Protein AF-R7UX17-F1 (afdb_monomer)

Organism: Capitella teleta (NCBI:txid283909)

Radius of gyration: 25.81 Å; Cα contacts (8 Å, |Δi|>4): 183; chains: 1; bounding box: 46×47×78 Å

Sequence (203 aa):
MIINESKTQFMVINGEEDDRNPIIHDDLNITNCDMYTYLGARFTQDGRLTSSVKAQVAAKMCHVVKFEAYDAGTPAFKYAKALLDNTDAESIDATRERVLSSERSKFVTYRTMMNPALTTHPMYTDPTVCEYKRRALTKFRLSSHNLAIERGRWSRTPRHERLCTDCDLNAIQDEEHVLSVCPRFQIIRTNHPSVNFHLPDFL

Structure (mmCIF, N/CA/C/O backbone):
data_AF-R7UX17-F1
#
_entry.id   AF-R7UX17-F1
#
loop_
_atom_site.group_PDB
_atom_site.id
_atom_site.type_symbol
_atom_site.label_atom_id
_atom_site.label_alt_id
_atom_site.label_comp_id
_atom_site.label_asym_id
_atom_site.label_entity_id
_atom_site.label_seq_id
_atom_site.pdbx_PDB_ins_code
_atom_site.Cartn_x
_atom_site.Cartn_y
_atom_site.Cartn_z
_atom_site.occupancy
_atom_site.B_iso_or_equiv
_atom_site.auth_seq_id
_atom_site.auth_comp_id
_atom_site.auth_asym_id
_atom_site.auth_atom_id
_atom_site.pdbx_PDB_model_num
ATOM 1 N N . MET A 1 1 ? -4.188 -15.795 -37.946 1.00 62.31 1 MET A N 1
ATOM 2 C CA . MET A 1 1 ? -3.835 -14.894 -36.826 1.00 62.31 1 MET A CA 1
ATOM 3 C C . MET A 1 1 ? -3.955 -13.475 -37.352 1.00 62.31 1 MET A C 1
ATOM 5 O O . MET A 1 1 ? -3.392 -13.224 -38.404 1.00 62.31 1 MET A O 1
ATOM 9 N N . ILE A 1 2 ? -4.731 -12.594 -36.715 1.00 79.62 2 ILE A N 1
ATOM 10 C CA . ILE A 1 2 ? -4.891 -11.200 -37.170 1.00 79.62 2 ILE A CA 1
ATOM 11 C C . ILE A 1 2 ? -3.830 -10.362 -36.451 1.00 79.62 2 ILE A C 1
ATOM 13 O O . ILE A 1 2 ? -3.853 -10.282 -35.222 1.00 79.62 2 ILE A O 1
ATOM 17 N N . ILE A 1 3 ? -2.883 -9.794 -37.198 1.00 79.69 3 ILE A N 1
ATOM 18 C CA . ILE A 1 3 ? -1.813 -8.938 -36.668 1.00 79.69 3 ILE A CA 1
ATOM 19 C C . ILE A 1 3 ? -2.263 -7.480 -36.780 1.00 79.69 3 ILE A C 1
ATOM 21 O O . ILE A 1 3 ? -2.851 -7.080 -37.778 1.00 79.69 3 ILE A O 1
ATOM 25 N N . ASN A 1 4 ? -2.025 -6.687 -35.735 1.00 83.88 4 ASN A N 1
ATOM 26 C CA . ASN A 1 4 ? -2.319 -5.259 -35.757 1.00 83.88 4 ASN A CA 1
ATOM 27 C C . ASN A 1 4 ? -1.055 -4.495 -36.152 1.00 83.88 4 ASN A C 1
ATOM 29 O O . ASN A 1 4 ? -0.231 -4.197 -35.293 1.00 83.88 4 ASN A O 1
ATOM 33 N N . GLU A 1 5 ? -0.945 -4.143 -37.427 1.00 80.88 5 GLU A N 1
ATOM 34 C CA . GLU A 1 5 ? 0.215 -3.451 -38.005 1.00 80.88 5 GLU A CA 1
ATOM 35 C C . GLU A 1 5 ? 0.616 -2.192 -37.231 1.00 80.88 5 GLU A C 1
ATOM 37 O O . GLU A 1 5 ? 1.784 -1.999 -36.919 1.00 80.88 5 GLU A O 1
ATOM 42 N N . SER A 1 6 ? -0.353 -1.382 -36.791 1.00 79.00 6 SER A N 1
ATOM 43 C CA . SER A 1 6 ? -0.067 -0.160 -36.019 1.00 79.00 6 SER A CA 1
ATOM 44 C C . SER A 1 6 ? 0.517 -0.410 -34.622 1.00 79.00 6 SER A C 1
ATOM 46 O O . SER A 1 6 ? 1.051 0.508 -34.000 1.00 79.00 6 SER A O 1
ATOM 48 N N . LYS A 1 7 ? 0.384 -1.633 -34.096 1.00 82.12 7 LYS A N 1
ATOM 49 C CA . LYS A 1 7 ? 0.876 -2.038 -32.769 1.00 82.12 7 LYS A CA 1
ATOM 50 C C . LYS A 1 7 ? 2.018 -3.044 -32.842 1.00 82.12 7 LYS A C 1
ATOM 52 O O . LYS A 1 7 ? 2.589 -3.377 -31.806 1.00 82.12 7 LYS A O 1
ATOM 57 N N . THR A 1 8 ? 2.323 -3.549 -34.029 1.00 85.75 8 THR A N 1
ATOM 58 C CA . THR A 1 8 ? 3.372 -4.532 -34.252 1.00 85.75 8 THR A CA 1
ATOM 59 C C . THR A 1 8 ? 4.572 -3.807 -34.834 1.00 85.75 8 THR A C 1
ATOM 61 O O . THR A 1 8 ? 4.531 -3.296 -35.943 1.00 85.75 8 THR A O 1
ATOM 64 N N . GLN A 1 9 ? 5.636 -3.737 -34.043 1.00 85.00 9 GLN A N 1
ATOM 65 C CA . GLN A 1 9 ? 6.916 -3.144 -34.412 1.00 85.00 9 GLN A CA 1
ATOM 66 C C . GLN A 1 9 ? 8.016 -4.116 -34.000 1.00 85.00 9 GLN A C 1
ATOM 68 O O . GLN A 1 9 ? 7.847 -4.860 -33.028 1.00 85.00 9 GLN A O 1
ATOM 73 N N . PHE A 1 10 ? 9.139 -4.086 -34.706 1.00 91.50 10 PHE A N 1
ATOM 74 C CA . PHE A 1 10 ? 10.353 -4.777 -34.284 1.00 91.50 10 PHE A CA 1
ATOM 75 C C . PHE A 1 10 ? 11.492 -3.771 -34.130 1.00 91.50 10 PHE A C 1
ATOM 77 O O . PHE A 1 10 ? 11.426 -2.665 -34.653 1.00 91.50 10 PHE A O 1
ATOM 84 N N . MET A 1 11 ? 12.515 -4.141 -33.369 1.00 93.62 11 MET A N 1
ATOM 85 C CA . MET A 1 11 ? 13.706 -3.322 -33.169 1.00 93.62 11 MET A CA 1
ATOM 86 C C . MET A 1 11 ? 14.928 -4.222 -33.276 1.00 93.62 11 MET A C 1
ATOM 88 O O . MET A 1 11 ? 15.021 -5.217 -32.553 1.00 93.62 11 MET A O 1
ATOM 92 N N . VAL A 1 12 ? 15.876 -3.857 -34.135 1.00 93.81 12 VAL A N 1
ATOM 93 C CA . VAL A 1 12 ? 17.128 -4.607 -34.292 1.00 93.81 12 VAL A CA 1
ATOM 94 C C . VAL A 1 12 ? 18.237 -4.018 -33.439 1.00 93.81 12 VAL A C 1
ATOM 96 O O . VAL A 1 12 ? 18.784 -2.970 -33.757 1.00 93.81 12 VAL A O 1
ATOM 99 N N . ILE A 1 13 ? 18.631 -4.711 -32.377 1.00 93.06 13 ILE A N 1
ATOM 100 C CA . ILE A 1 13 ? 19.702 -4.234 -31.497 1.00 93.06 13 ILE A CA 1
ATOM 101 C C . ILE A 1 13 ? 21.067 -4.488 -32.141 1.00 93.06 13 ILE A C 1
ATOM 103 O O . ILE A 1 13 ? 21.401 -5.634 -32.425 1.00 93.06 13 ILE A O 1
ATOM 107 N N . ASN A 1 14 ? 21.876 -3.435 -32.293 1.00 90.44 14 ASN A N 1
ATOM 108 C CA . ASN A 1 14 ? 23.233 -3.497 -32.857 1.00 90.44 14 ASN A CA 1
ATOM 109 C C . ASN A 1 14 ? 23.319 -4.101 -34.274 1.00 90.44 14 ASN A C 1
ATOM 111 O O . ASN A 1 14 ? 24.364 -4.635 -34.637 1.00 90.44 14 ASN A O 1
ATOM 115 N N . GLY A 1 15 ? 22.243 -4.019 -35.061 1.00 88.25 15 GLY A N 1
ATOM 116 C CA . GLY A 1 15 ? 22.230 -4.494 -36.448 1.00 88.25 15 GLY A CA 1
ATOM 117 C C . GLY A 1 15 ? 22.824 -3.502 -37.444 1.00 88.25 15 GLY A C 1
ATOM 118 O O . GLY A 1 15 ? 22.892 -2.288 -37.183 1.00 88.25 15 GLY A O 1
ATOM 119 N N . GLU A 1 16 ? 23.203 -4.029 -38.602 1.00 90.94 16 GLU A N 1
ATOM 120 C CA . GLU A 1 16 ? 23.645 -3.264 -39.769 1.00 90.94 16 GLU A CA 1
ATOM 121 C C . GLU A 1 16 ? 22.461 -2.508 -40.399 1.00 90.94 16 GLU A C 1
ATOM 123 O O . GLU A 1 16 ? 21.333 -2.582 -39.907 1.00 90.94 16 GLU A O 1
ATOM 128 N N . GLU A 1 17 ? 22.695 -1.696 -41.433 1.00 88.12 17 GLU A N 1
ATOM 129 C CA . GLU A 1 17 ? 21.603 -0.952 -42.083 1.00 88.12 17 GLU A CA 1
ATOM 130 C C . GLU A 1 17 ? 20.583 -1.894 -42.733 1.00 88.1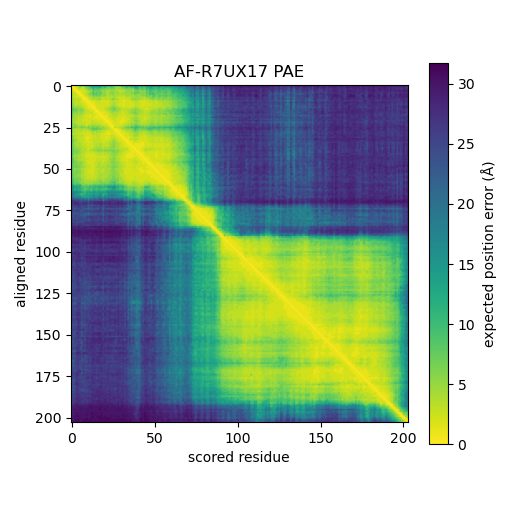2 17 GLU A C 1
ATOM 132 O O . GLU A 1 17 ? 19.379 -1.668 -42.601 1.00 88.12 17 GLU A O 1
ATOM 137 N N . ASP A 1 18 ? 21.053 -2.994 -43.325 1.00 91.31 18 ASP A N 1
ATOM 138 C CA . ASP A 1 18 ? 20.198 -3.965 -44.009 1.00 91.31 18 ASP A CA 1
ATOM 139 C C . ASP A 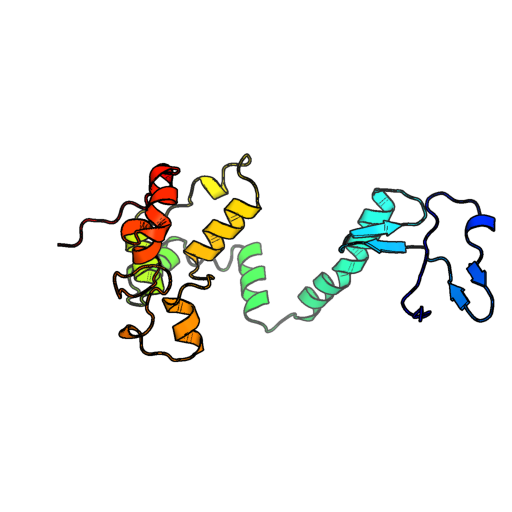1 18 ? 19.258 -4.719 -43.060 1.00 91.31 18 ASP A C 1
ATOM 141 O O . ASP A 1 18 ? 18.126 -5.036 -43.435 1.00 91.31 18 ASP A O 1
ATOM 145 N N . ASP A 1 19 ? 19.667 -4.942 -41.808 1.00 90.44 19 ASP A N 1
ATOM 146 C CA . ASP A 1 19 ? 18.826 -5.608 -40.808 1.00 90.44 19 ASP A CA 1
ATOM 147 C C . ASP A 1 19 ? 17.602 -4.759 -40.418 1.00 90.44 19 ASP A C 1
ATOM 149 O O . ASP A 1 19 ? 16.615 -5.263 -39.886 1.00 90.44 19 ASP A O 1
ATOM 153 N N . ARG A 1 20 ? 17.654 -3.445 -40.666 1.00 91.06 20 ARG A N 1
ATOM 154 C CA . ARG A 1 20 ? 16.620 -2.471 -40.271 1.00 91.06 20 ARG A CA 1
ATOM 155 C C . ARG A 1 20 ? 15.515 -2.344 -41.308 1.00 91.06 20 ARG A C 1
ATOM 157 O O . ARG A 1 20 ? 14.557 -1.599 -41.087 1.00 91.06 20 ARG A O 1
ATOM 164 N N . ASN A 1 21 ? 15.657 -3.037 -42.433 1.00 92.75 21 ASN A N 1
ATOM 165 C CA . ASN A 1 21 ? 14.664 -3.045 -43.489 1.00 92.75 21 ASN A CA 1
ATOM 166 C C . ASN A 1 21 ? 13.334 -3.614 -42.969 1.00 92.75 21 ASN A C 1
ATOM 168 O O . ASN A 1 21 ? 13.345 -4.594 -42.224 1.00 92.75 21 ASN A O 1
ATOM 172 N N . PRO A 1 22 ? 12.181 -3.027 -43.342 1.00 92.00 22 PRO A N 1
ATOM 173 C CA . PRO A 1 22 ? 10.878 -3.532 -42.923 1.00 92.00 22 PRO A CA 1
ATOM 174 C C . PRO A 1 22 ? 10.688 -5.016 -43.254 1.00 92.00 22 PRO A C 1
ATOM 176 O O . PRO A 1 22 ? 11.111 -5.492 -44.308 1.00 92.00 22 PRO A O 1
ATOM 179 N N . ILE A 1 23 ? 9.994 -5.738 -42.374 1.00 90.81 23 ILE A N 1
ATOM 180 C CA . ILE A 1 23 ? 9.598 -7.123 -42.628 1.00 90.81 23 ILE A CA 1
ATOM 181 C C . ILE A 1 23 ? 8.295 -7.080 -43.424 1.00 90.81 23 ILE A C 1
ATOM 183 O O . ILE A 1 23 ? 7.254 -6.684 -42.892 1.00 90.81 23 ILE A O 1
ATOM 187 N N . ILE A 1 24 ? 8.374 -7.482 -44.693 1.00 90.19 24 ILE A N 1
ATOM 188 C CA . ILE A 1 24 ? 7.249 -7.485 -45.634 1.00 90.19 24 ILE A CA 1
ATOM 189 C C . ILE A 1 24 ? 6.860 -8.932 -45.942 1.00 90.19 24 ILE A C 1
ATOM 191 O O . ILE A 1 24 ? 7.691 -9.715 -46.407 1.00 90.19 24 ILE A O 1
ATOM 195 N N . HIS A 1 25 ? 5.600 -9.287 -45.692 1.00 87.44 25 HIS A N 1
ATOM 196 C CA . HIS A 1 25 ? 5.049 -10.594 -46.051 1.00 87.44 25 HIS A CA 1
ATOM 197 C C . HIS A 1 25 ? 3.567 -10.474 -46.417 1.00 87.44 25 HIS A C 1
ATOM 199 O O . HIS A 1 25 ? 2.752 -10.121 -45.570 1.00 87.44 25 HIS A O 1
ATOM 205 N N . ASP A 1 26 ? 3.218 -10.779 -47.666 1.00 87.56 26 ASP A N 1
ATOM 206 C CA . ASP A 1 26 ? 1.886 -10.535 -48.232 1.00 87.56 26 ASP A CA 1
ATOM 207 C C . ASP A 1 26 ? 1.464 -9.060 -48.056 1.00 87.56 26 ASP A C 1
ATOM 209 O O . ASP A 1 26 ? 2.151 -8.167 -48.550 1.00 87.56 26 ASP A O 1
ATOM 213 N N . ASP A 1 27 ? 0.375 -8.799 -47.330 1.00 84.31 27 ASP A N 1
ATOM 214 C CA . ASP A 1 27 ? -0.104 -7.448 -47.012 1.00 84.31 27 ASP A CA 1
ATOM 215 C C . ASP A 1 27 ? 0.519 -6.875 -45.720 1.00 84.31 27 ASP A C 1
ATOM 217 O O . ASP A 1 27 ? 0.336 -5.701 -45.408 1.00 84.31 27 ASP A O 1
ATOM 221 N N . LEU A 1 28 ? 1.267 -7.685 -44.959 1.00 85.81 28 LEU A N 1
ATOM 222 C CA . LEU A 1 28 ? 1.842 -7.301 -43.672 1.00 85.81 28 LEU A CA 1
ATOM 223 C C . LEU A 1 28 ? 3.144 -6.518 -43.867 1.00 85.81 28 LEU A C 1
ATOM 225 O O . LEU A 1 28 ? 4.130 -7.050 -44.379 1.00 85.81 28 LEU A O 1
ATOM 229 N N . ASN A 1 29 ? 3.170 -5.282 -43.368 1.00 89.25 29 ASN A N 1
ATOM 230 C CA . ASN A 1 29 ? 4.358 -4.432 -43.342 1.00 89.25 29 ASN A CA 1
ATOM 231 C C . ASN A 1 29 ? 4.698 -4.024 -41.901 1.00 89.25 29 ASN A C 1
ATOM 233 O O . ASN A 1 29 ? 4.072 -3.131 -41.329 1.00 89.25 29 ASN A O 1
ATOM 237 N N . ILE A 1 30 ? 5.694 -4.684 -41.307 1.00 90.88 30 ILE A N 1
ATOM 238 C CA . ILE A 1 30 ? 6.186 -4.351 -39.967 1.00 90.88 30 ILE A CA 1
ATOM 239 C C . ILE A 1 30 ? 7.448 -3.513 -40.126 1.00 90.88 30 ILE A C 1
ATOM 241 O O . ILE A 1 30 ? 8.440 -3.977 -40.683 1.00 90.88 30 ILE A O 1
ATOM 245 N N . THR A 1 31 ? 7.438 -2.293 -39.601 1.00 90.38 31 THR A N 1
ATOM 246 C CA . THR A 1 31 ? 8.591 -1.391 -39.660 1.00 90.38 31 THR A CA 1
ATOM 247 C C . THR A 1 31 ? 9.525 -1.573 -38.462 1.00 90.38 31 THR A C 1
ATOM 249 O O . THR A 1 31 ? 9.087 -1.884 -37.347 1.00 90.38 31 THR A O 1
ATOM 252 N N . ASN A 1 32 ? 10.827 -1.373 -38.696 1.00 92.19 32 ASN A N 1
ATOM 253 C CA . ASN A 1 32 ? 11.817 -1.280 -37.625 1.00 92.19 32 ASN A CA 1
ATOM 254 C C . ASN A 1 32 ? 11.617 0.031 -36.847 1.00 92.19 32 ASN A C 1
ATOM 256 O O . ASN A 1 32 ? 11.320 1.069 -37.442 1.00 92.19 32 ASN A O 1
ATOM 260 N N . CYS A 1 33 ? 11.812 0.002 -35.531 1.00 91.50 33 CYS A N 1
ATOM 261 C CA . CYS A 1 33 ? 11.795 1.188 -34.685 1.00 91.50 33 CYS A CA 1
ATOM 262 C C . CYS A 1 33 ? 13.126 1.392 -33.952 1.00 91.50 33 CYS A C 1
ATOM 264 O O . CYS A 1 33 ? 13.744 0.447 -33.474 1.00 91.50 33 CYS A O 1
ATOM 266 N N . ASP A 1 34 ? 13.524 2.656 -33.791 1.00 91.56 34 ASP A N 1
ATOM 267 C CA . ASP A 1 34 ? 14.794 3.022 -33.140 1.00 91.56 34 ASP A CA 1
ATOM 268 C C . ASP A 1 34 ? 14.779 2.818 -31.614 1.00 91.56 34 ASP A C 1
ATOM 270 O O . ASP A 1 34 ? 15.811 2.878 -30.933 1.00 91.56 34 ASP A O 1
ATOM 274 N N . MET A 1 35 ? 13.586 2.638 -31.044 1.00 90.56 35 MET A N 1
ATOM 275 C CA . MET A 1 35 ? 13.374 2.500 -29.612 1.00 90.56 35 MET A CA 1
ATOM 276 C C . MET A 1 35 ? 12.120 1.677 -29.327 1.00 90.56 35 MET A C 1
ATOM 278 O O . MET A 1 35 ? 11.029 1.996 -29.800 1.00 90.56 35 MET A O 1
ATOM 282 N N . TYR A 1 36 ? 12.251 0.697 -28.437 1.00 90.94 36 TYR A N 1
ATOM 283 C CA . TYR A 1 36 ? 11.163 -0.174 -28.013 1.00 90.94 36 TYR A CA 1
ATOM 284 C C . TYR A 1 36 ? 10.908 -0.056 -26.509 1.00 90.94 36 TYR A C 1
ATOM 286 O O . TYR A 1 36 ? 11.837 -0.003 -25.702 1.00 90.94 36 TYR A O 1
ATOM 294 N N . THR A 1 37 ? 9.634 -0.014 -26.105 1.00 89.88 37 THR A N 1
ATOM 295 C CA . THR A 1 37 ? 9.260 -0.023 -24.682 1.00 89.88 37 THR A CA 1
ATOM 296 C C . THR A 1 37 ? 8.817 -1.421 -24.282 1.00 89.88 37 THR A C 1
ATOM 298 O O . THR A 1 37 ? 7.718 -1.848 -24.625 1.00 89.88 37 THR A O 1
ATOM 301 N N . TYR A 1 38 ? 9.635 -2.109 -23.493 1.00 87.38 38 TYR A N 1
ATOM 302 C CA . TYR A 1 38 ? 9.314 -3.425 -22.959 1.00 87.38 38 TYR A CA 1
ATOM 303 C C . TYR A 1 38 ? 9.102 -3.345 -21.450 1.00 87.38 38 TYR A C 1
ATOM 305 O O . TYR A 1 38 ? 9.976 -2.896 -20.711 1.00 87.38 38 TYR A O 1
ATOM 313 N N . LEU A 1 39 ? 7.908 -3.736 -20.991 1.00 86.88 39 LEU A N 1
ATOM 314 C CA . LEU A 1 39 ? 7.510 -3.697 -19.574 1.00 86.88 39 LEU A CA 1
ATOM 315 C C . LEU A 1 39 ? 7.772 -2.336 -18.889 1.00 86.88 39 LEU A C 1
ATOM 317 O O . LEU A 1 39 ? 8.067 -2.261 -17.699 1.00 86.88 39 LEU A O 1
ATOM 321 N N . GLY A 1 40 ? 7.660 -1.240 -19.648 1.00 84.56 40 GLY A N 1
ATOM 322 C CA . GLY A 1 40 ? 7.871 0.126 -19.157 1.00 84.56 40 GLY A CA 1
ATOM 323 C C . GLY A 1 40 ? 9.329 0.601 -19.125 1.00 84.56 40 GLY A C 1
ATOM 324 O O . GLY A 1 40 ? 9.568 1.768 -18.797 1.00 84.56 40 GLY A O 1
ATOM 325 N N . ALA A 1 41 ? 10.284 -0.255 -19.491 1.00 86.56 41 ALA A N 1
ATOM 326 C CA . ALA A 1 41 ? 11.667 0.121 -19.754 1.00 86.56 41 ALA A CA 1
ATOM 327 C C . ALA A 1 41 ? 11.856 0.407 -21.248 1.00 86.56 41 ALA A C 1
ATOM 329 O O . ALA A 1 41 ? 11.358 -0.331 -22.099 1.00 86.56 41 ALA A O 1
ATOM 330 N N . ARG A 1 42 ? 12.556 1.498 -21.564 1.00 90.44 42 ARG A N 1
ATOM 331 C CA . ARG A 1 42 ? 12.908 1.859 -22.937 1.00 90.44 42 ARG A CA 1
ATOM 332 C C . ARG A 1 42 ? 14.271 1.303 -23.295 1.00 90.44 42 ARG A C 1
ATOM 334 O O . ARG A 1 42 ? 15.231 1.510 -22.561 1.00 90.44 42 ARG A O 1
ATOM 341 N N . PHE A 1 43 ? 14.318 0.645 -24.440 1.00 93.06 43 PHE A N 1
ATOM 342 C CA . PHE A 1 43 ? 15.515 0.108 -25.057 1.00 93.06 43 PHE A CA 1
ATOM 343 C C . PHE A 1 43 ? 15.732 0.836 -26.372 1.00 93.06 43 PHE A C 1
ATOM 345 O O . PHE A 1 43 ? 14.771 1.100 -27.092 1.00 93.06 43 PHE A O 1
ATOM 352 N N . THR A 1 44 ? 16.977 1.180 -26.657 1.00 94.19 44 THR A N 1
ATOM 353 C CA . THR A 1 44 ? 17.383 1.836 -27.898 1.00 94.19 44 THR A CA 1
ATOM 354 C C . THR A 1 44 ? 18.066 0.843 -28.822 1.00 94.19 44 THR A C 1
ATOM 356 O O . THR A 1 44 ? 18.711 -0.108 -28.375 1.00 94.19 44 THR A O 1
ATOM 359 N N . GLN A 1 45 ? 17.938 1.086 -30.120 1.00 92.88 45 GLN A N 1
ATOM 360 C CA . GLN A 1 45 ? 18.463 0.221 -31.166 1.00 92.88 45 GLN A CA 1
ATOM 361 C C . GLN A 1 45 ? 19.997 0.058 -31.119 1.00 92.88 45 GLN A C 1
ATOM 363 O O . GLN A 1 45 ? 20.538 -0.969 -31.517 1.00 92.88 45 GLN A O 1
ATOM 368 N N . ASP A 1 46 ? 20.710 1.036 -30.559 1.00 91.44 46 ASP A N 1
ATOM 369 C CA . ASP A 1 46 ? 22.160 0.981 -30.334 1.00 91.44 46 ASP A CA 1
ATOM 370 C C . ASP A 1 46 ? 22.583 0.076 -29.159 1.00 91.44 46 ASP A C 1
ATOM 372 O O . ASP A 1 46 ? 23.766 0.005 -28.833 1.00 91.44 46 ASP A O 1
ATOM 376 N N . GLY A 1 47 ? 21.630 -0.543 -28.451 1.00 88.62 47 GLY A N 1
ATOM 377 C CA . GLY A 1 47 ? 21.881 -1.441 -27.322 1.00 88.62 47 GLY A CA 1
ATOM 378 C C . GLY A 1 47 ? 22.587 -0.795 -26.125 1.00 88.62 47 GLY A C 1
ATOM 379 O O . GLY A 1 47 ? 22.965 -1.494 -25.182 1.00 88.62 47 GLY A O 1
ATOM 380 N N . ARG A 1 48 ? 22.795 0.530 -26.128 1.00 90.12 48 ARG A N 1
ATOM 381 C CA . ARG A 1 48 ? 23.553 1.222 -25.083 1.00 90.12 48 ARG A CA 1
ATOM 382 C C . ARG A 1 48 ? 22.646 1.578 -23.920 1.00 90.12 48 ARG A C 1
ATOM 384 O O . ARG A 1 48 ? 21.640 2.273 -24.071 1.00 90.12 48 ARG A O 1
ATOM 391 N N . LEU A 1 49 ? 23.086 1.212 -22.716 1.00 86.81 49 LEU A N 1
ATOM 392 C CA . LEU A 1 49 ? 22.397 1.584 -21.481 1.00 86.81 49 LEU A CA 1
ATOM 393 C C . LEU A 1 49 ? 22.257 3.107 -21.345 1.00 86.81 49 LEU A C 1
ATOM 395 O O . LEU A 1 49 ? 21.212 3.594 -20.931 1.00 86.81 49 LEU A O 1
ATOM 399 N N . THR A 1 50 ? 23.283 3.872 -21.724 1.00 88.19 50 THR A N 1
ATOM 400 C CA . THR A 1 50 ? 23.263 5.341 -21.649 1.00 88.19 50 THR A CA 1
ATOM 401 C C . THR A 1 50 ? 22.181 5.951 -22.539 1.00 88.19 50 THR A C 1
ATOM 403 O O . THR A 1 50 ? 21.454 6.838 -22.092 1.00 88.19 50 THR A O 1
ATOM 406 N N . SER A 1 51 ? 22.035 5.460 -23.768 1.00 86.94 51 SER A N 1
ATOM 407 C CA . SER A 1 51 ? 21.000 5.888 -24.715 1.00 86.94 51 SER A CA 1
ATOM 408 C C . SER A 1 51 ? 19.605 5.485 -24.238 1.00 86.94 51 SER A C 1
ATOM 410 O O . SER A 1 51 ? 18.695 6.314 -24.223 1.00 86.94 51 SER A O 1
ATOM 412 N N . SER A 1 52 ? 19.463 4.263 -23.724 1.00 88.12 52 SER A N 1
ATOM 413 C CA . SER A 1 52 ? 18.221 3.757 -23.130 1.00 88.12 52 SER A CA 1
ATOM 414 C C . SER A 1 52 ? 17.780 4.575 -21.905 1.00 88.12 52 SER A C 1
ATOM 416 O O . SER A 1 52 ? 16.620 4.977 -21.803 1.00 88.12 52 SER A O 1
ATOM 418 N N . VAL A 1 53 ? 18.710 4.926 -21.009 1.00 83.31 53 VAL A N 1
ATOM 419 C CA . VAL A 1 53 ? 18.443 5.795 -19.848 1.00 83.31 53 VAL A CA 1
ATOM 420 C C . VAL A 1 53 ? 18.041 7.199 -20.294 1.00 83.31 53 VAL A C 1
ATOM 422 O O . VAL A 1 53 ? 17.055 7.730 -19.789 1.00 83.31 53 VAL A O 1
ATOM 425 N N . LYS A 1 54 ? 18.734 7.796 -21.272 1.00 86.75 54 LYS A N 1
ATOM 426 C CA . LYS A 1 54 ? 18.352 9.108 -21.826 1.00 86.75 54 LYS A CA 1
ATOM 427 C C . LYS A 1 54 ? 16.946 9.080 -22.428 1.00 86.75 54 LYS A C 1
ATOM 429 O O . LYS A 1 54 ? 16.140 9.963 -22.139 1.00 86.75 54 LYS A O 1
ATOM 434 N N . ALA A 1 55 ? 16.627 8.048 -23.206 1.00 87.31 55 ALA A N 1
ATOM 435 C CA . ALA A 1 55 ? 15.309 7.860 -23.802 1.00 87.31 55 ALA A CA 1
ATOM 436 C C . ALA A 1 55 ? 14.207 7.664 -22.746 1.00 87.31 55 ALA A C 1
ATOM 438 O O . ALA A 1 55 ? 13.083 8.149 -22.920 1.00 87.31 55 ALA A O 1
ATOM 439 N N . GLN A 1 56 ? 14.528 6.991 -21.636 1.00 87.62 56 GLN A N 1
ATOM 440 C CA . GLN A 1 56 ? 13.645 6.842 -20.481 1.00 87.62 56 GLN A CA 1
ATOM 441 C C . GLN A 1 56 ? 13.426 8.173 -19.758 1.00 87.62 56 GLN A C 1
ATOM 443 O O . GLN A 1 56 ? 12.281 8.518 -19.465 1.00 87.62 56 GLN A O 1
ATOM 448 N N . VAL A 1 57 ? 14.489 8.940 -19.506 1.00 81.75 57 VAL A N 1
ATOM 449 C CA . VAL A 1 57 ? 14.391 10.274 -18.899 1.00 81.75 57 VAL A CA 1
ATOM 450 C C . VAL A 1 57 ? 13.514 11.168 -19.768 1.00 81.75 57 VAL A C 1
ATOM 452 O O . VAL A 1 57 ? 12.524 11.687 -19.268 1.00 81.75 57 VAL A O 1
ATOM 455 N N . ALA A 1 58 ? 13.771 11.251 -21.077 1.00 82.69 58 ALA A N 1
ATOM 456 C CA . ALA A 1 58 ? 12.958 12.032 -22.012 1.00 82.69 58 ALA A CA 1
ATOM 457 C C . ALA A 1 58 ? 11.475 11.607 -22.015 1.00 82.69 58 ALA A C 1
ATOM 459 O O . ALA A 1 58 ? 10.586 12.457 -22.019 1.00 82.69 58 ALA A O 1
ATOM 460 N N . ALA A 1 59 ? 11.184 10.302 -21.927 1.00 82.69 59 ALA A N 1
ATOM 461 C CA . ALA A 1 59 ? 9.816 9.790 -21.773 1.00 82.69 59 ALA A CA 1
ATOM 462 C C . ALA A 1 59 ? 9.112 10.356 -20.543 1.00 82.69 59 ALA A C 1
ATOM 464 O O . ALA A 1 59 ? 7.920 10.649 -20.566 1.00 82.69 59 ALA A O 1
ATOM 465 N N . LYS A 1 60 ? 9.854 10.415 -19.435 1.00 80.12 60 LYS A N 1
ATOM 466 C CA . LYS A 1 60 ? 9.355 10.830 -18.130 1.00 80.12 60 LYS A CA 1
ATOM 467 C C . LYS A 1 60 ? 9.411 12.339 -17.953 1.00 80.12 60 LYS A C 1
ATOM 469 O O . LYS A 1 60 ? 8.666 12.846 -17.122 1.00 80.12 60 LYS A O 1
ATOM 474 N N . MET A 1 61 ? 10.153 13.062 -18.792 1.00 73.88 61 MET A N 1
ATOM 475 C CA . MET A 1 61 ? 10.116 14.519 -18.819 1.00 73.88 61 MET A CA 1
ATOM 476 C C . MET A 1 61 ? 8.712 15.038 -19.094 1.00 73.88 61 MET A C 1
ATOM 478 O O . MET A 1 61 ? 8.356 16.048 -18.523 1.00 73.88 61 MET A O 1
ATOM 482 N N . CYS A 1 62 ? 7.848 14.343 -19.843 1.00 67.50 62 CYS A N 1
ATOM 483 C CA . CYS A 1 62 ? 6.453 14.784 -19.971 1.00 67.50 62 CYS A CA 1
ATOM 484 C C . CYS A 1 62 ? 5.673 14.704 -18.646 1.00 67.50 62 CYS A C 1
ATOM 486 O O . CYS A 1 62 ? 4.709 15.436 -18.468 1.00 67.50 62 CYS A O 1
ATOM 488 N N . HIS A 1 63 ? 6.076 13.843 -17.706 1.00 71.31 63 HIS A N 1
ATOM 489 C CA . HIS A 1 63 ? 5.517 13.806 -16.354 1.00 71.31 63 HIS A CA 1
ATOM 490 C C . HIS A 1 63 ? 6.101 14.914 -15.477 1.00 71.31 63 HIS A C 1
ATOM 492 O O . HIS A 1 63 ? 5.354 15.474 -14.686 1.00 71.31 63 HIS A O 1
ATOM 498 N N . VAL A 1 64 ? 7.385 15.249 -15.642 1.00 65.50 64 VAL A N 1
ATOM 499 C CA . VAL A 1 64 ? 8.028 16.392 -14.968 1.00 65.50 64 VAL A CA 1
ATOM 500 C C . VAL A 1 64 ? 7.452 17.705 -15.489 1.00 65.50 64 VAL A C 1
ATOM 502 O O . VAL A 1 64 ? 6.978 18.496 -14.701 1.00 65.50 64 VAL A O 1
ATOM 505 N N . VAL A 1 65 ? 7.348 17.881 -16.804 1.00 62.31 65 VAL A N 1
ATOM 506 C CA . VAL A 1 65 ? 6.698 19.026 -17.451 1.00 62.31 65 VAL A CA 1
ATOM 507 C C . VAL A 1 65 ? 5.207 19.056 -17.150 1.00 62.31 65 VAL A C 1
ATOM 509 O O . VAL A 1 65 ? 4.664 20.133 -17.008 1.00 62.31 65 VAL A O 1
ATOM 512 N N . LYS A 1 66 ? 4.510 17.919 -17.000 1.00 60.22 66 LYS A N 1
ATOM 513 C CA . LYS A 1 66 ? 3.152 17.938 -16.431 1.00 60.22 66 LYS A CA 1
ATOM 514 C C . LYS A 1 66 ? 3.194 18.442 -14.994 1.00 60.22 66 LYS A C 1
ATOM 516 O O . LYS A 1 66 ? 2.416 19.316 -14.668 1.00 60.22 66 LYS A O 1
ATOM 521 N N . PHE A 1 67 ? 4.081 17.927 -14.151 1.00 58.34 67 PHE A N 1
ATOM 522 C CA . PHE A 1 67 ? 4.225 18.355 -12.758 1.00 58.34 67 PHE A CA 1
ATOM 523 C C . PHE A 1 67 ? 4.545 19.856 -12.634 1.00 58.34 67 PHE A C 1
ATOM 525 O O . PHE A 1 67 ? 3.927 20.528 -11.818 1.00 58.34 67 PHE A O 1
ATOM 532 N N . GLU A 1 68 ? 5.420 20.378 -13.493 1.00 59.66 68 GLU A N 1
ATOM 533 C CA . GLU A 1 68 ? 5.780 21.793 -13.614 1.00 59.66 68 GLU A CA 1
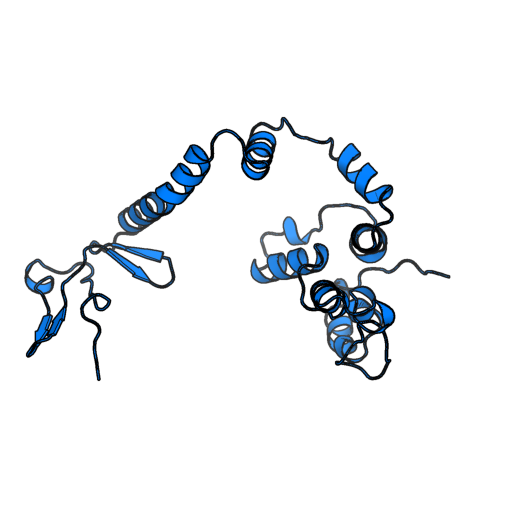ATOM 534 C C . GLU A 1 68 ? 4.660 22.617 -14.261 1.00 59.66 68 GLU A C 1
ATOM 536 O O . GLU A 1 68 ? 4.320 23.660 -13.742 1.00 59.66 68 GLU A O 1
ATOM 541 N N . ALA A 1 69 ? 4.002 22.161 -15.331 1.00 56.31 69 ALA A N 1
ATOM 542 C CA . ALA A 1 69 ? 2.865 22.857 -15.956 1.00 56.31 69 ALA A CA 1
ATOM 543 C C . ALA A 1 69 ? 1.576 22.791 -15.112 1.00 56.31 69 ALA A C 1
ATOM 545 O O . ALA A 1 69 ? 0.632 23.536 -15.365 1.00 56.31 69 ALA A O 1
ATOM 546 N N . TYR A 1 70 ? 1.529 21.908 -14.110 1.00 50.31 70 TYR A N 1
ATOM 547 C CA . TYR A 1 70 ? 0.555 21.920 -13.018 1.00 50.31 70 TYR A CA 1
ATOM 548 C C . TYR A 1 70 ? 0.917 22.957 -11.915 1.00 50.31 70 TYR A C 1
ATOM 550 O O . TYR A 1 70 ? 0.188 23.033 -10.914 1.00 50.31 70 TYR A O 1
ATOM 558 N N . ASP A 1 71 ? 1.962 23.790 -12.102 1.00 54.81 71 ASP A N 1
ATOM 559 C CA . ASP A 1 71 ? 2.127 25.105 -11.445 1.00 54.81 71 ASP A CA 1
ATOM 560 C C . ASP A 1 71 ? 0.858 25.938 -11.697 1.00 54.81 71 ASP A C 1
ATOM 562 O O . ASP A 1 71 ? 0.392 26.061 -12.822 1.00 54.81 71 ASP A O 1
ATOM 566 N N . ALA A 1 72 ? 0.189 26.579 -10.743 1.00 56.75 72 ALA A N 1
ATOM 567 C CA . ALA A 1 72 ? 0.628 27.069 -9.442 1.00 56.75 72 ALA A CA 1
ATOM 568 C C . ALA A 1 72 ? -0.467 26.887 -8.358 1.00 56.75 72 ALA A C 1
ATOM 570 O O . ALA A 1 72 ? -0.498 27.582 -7.341 1.00 56.75 72 ALA A O 1
ATOM 571 N N . GLY A 1 73 ? -1.435 25.989 -8.583 1.00 62.12 73 GLY A N 1
ATOM 572 C CA . GLY A 1 73 ? -2.690 25.978 -7.815 1.00 62.12 73 GLY A CA 1
ATOM 573 C C . GLY A 1 73 ? -2.977 24.729 -6.988 1.00 62.12 73 GLY A C 1
ATOM 574 O O . GLY A 1 73 ? -3.722 24.816 -6.008 1.00 62.12 73 GLY A O 1
ATOM 575 N N . THR A 1 74 ? -2.428 23.569 -7.359 1.00 65.50 74 THR A N 1
ATOM 576 C CA . THR A 1 74 ? -2.933 22.297 -6.824 1.00 65.50 74 THR A CA 1
ATOM 577 C C . THR A 1 74 ? -2.395 21.995 -5.418 1.00 65.50 74 THR A C 1
ATOM 579 O O . THR A 1 74 ? -1.210 22.214 -5.151 1.00 65.50 74 THR A O 1
ATOM 582 N N . PRO A 1 75 ? -3.227 21.447 -4.508 1.00 60.75 75 PRO A N 1
ATOM 583 C CA . PRO A 1 75 ? -2.779 21.053 -3.170 1.00 60.75 75 PRO A CA 1
ATOM 584 C C . PRO A 1 75 ? -1.603 20.064 -3.173 1.00 60.75 75 PRO A C 1
ATOM 586 O O . PRO A 1 75 ? -0.738 20.145 -2.310 1.00 60.75 75 PRO A O 1
ATOM 589 N N . ALA A 1 76 ? -1.539 19.160 -4.158 1.00 54.41 76 ALA A N 1
ATOM 590 C CA . ALA A 1 76 ? -0.482 18.152 -4.258 1.00 54.41 76 ALA A CA 1
ATOM 591 C C . ALA A 1 76 ? 0.888 18.753 -4.612 1.00 54.41 76 ALA A C 1
ATOM 593 O O . ALA A 1 76 ? 1.894 18.357 -4.030 1.00 54.41 76 ALA A O 1
ATOM 594 N N . PHE A 1 77 ? 0.928 19.723 -5.532 1.00 66.12 77 PHE A N 1
ATOM 595 C CA . PHE A 1 77 ? 2.163 20.428 -5.870 1.00 66.12 77 PHE A CA 1
ATOM 596 C C . PHE A 1 77 ? 2.630 21.316 -4.717 1.00 66.12 77 PHE A C 1
ATOM 598 O O . PHE A 1 77 ? 3.797 21.256 -4.352 1.00 66.12 77 PHE A O 1
ATOM 605 N N . LYS A 1 78 ? 1.714 22.077 -4.096 1.00 62.66 78 LYS A N 1
ATOM 606 C CA . LYS A 1 78 ? 2.023 22.891 -2.907 1.00 62.66 78 LYS A CA 1
ATOM 607 C C . LYS A 1 78 ? 2.652 22.036 -1.807 1.00 62.66 78 LYS A C 1
ATOM 609 O O . LYS A 1 78 ? 3.704 22.395 -1.304 1.00 62.66 78 LYS A O 1
ATOM 614 N N . TYR A 1 79 ? 2.080 20.862 -1.542 1.00 60.03 79 TYR A N 1
ATOM 615 C CA . TYR A 1 79 ? 2.621 19.900 -0.585 1.00 60.03 79 TYR A CA 1
ATOM 616 C C . TYR A 1 79 ? 4.005 19.360 -0.985 1.00 60.03 79 TYR A C 1
ATOM 618 O O . TYR A 1 79 ? 4.923 19.353 -0.173 1.00 60.03 79 TYR A O 1
ATOM 626 N N . ALA A 1 80 ? 4.192 18.934 -2.239 1.00 58.28 80 ALA A N 1
ATOM 627 C CA . ALA A 1 80 ? 5.478 18.413 -2.711 1.00 58.28 80 ALA A CA 1
ATOM 628 C C . ALA A 1 80 ? 6.584 19.482 -2.717 1.00 58.28 80 ALA A C 1
ATOM 630 O O . ALA A 1 80 ? 7.711 19.203 -2.316 1.00 58.28 80 ALA A O 1
ATOM 631 N N . LYS A 1 81 ? 6.258 20.710 -3.132 1.00 62.72 81 LYS A N 1
ATOM 632 C CA . LYS A 1 81 ? 7.164 21.858 -3.099 1.00 62.72 81 LYS A CA 1
ATOM 633 C C . LYS A 1 81 ? 7.524 22.231 -1.666 1.00 62.72 81 LYS A C 1
ATOM 635 O O . LYS A 1 81 ? 8.697 22.374 -1.363 1.00 62.72 81 LYS A O 1
ATOM 640 N N . ALA A 1 82 ? 6.548 22.290 -0.769 1.00 62.03 82 ALA A N 1
ATOM 641 C CA . ALA A 1 82 ? 6.796 22.624 0.624 1.00 62.03 82 ALA A CA 1
ATOM 642 C C . ALA A 1 82 ? 7.579 21.531 1.385 1.00 62.03 82 ALA A C 1
ATOM 644 O O . ALA A 1 82 ? 8.335 21.856 2.300 1.00 62.03 82 ALA A O 1
ATOM 645 N N . LEU A 1 83 ? 7.482 20.260 0.966 1.00 56.75 83 LEU A N 1
ATOM 646 C CA . LEU A 1 83 ? 8.373 19.180 1.414 1.00 56.75 83 LEU A CA 1
ATOM 647 C C . LEU A 1 83 ? 9.818 19.362 0.925 1.00 56.75 83 LEU A C 1
ATOM 649 O O . LEU A 1 83 ? 10.750 19.109 1.681 1.00 56.75 83 LEU A O 1
ATOM 653 N N . LEU A 1 84 ? 10.012 19.776 -0.331 1.00 59.66 84 LEU A N 1
ATOM 654 C CA . LEU A 1 84 ? 11.343 20.007 -0.909 1.00 59.66 84 LEU A CA 1
ATOM 655 C C . LEU A 1 84 ? 12.007 21.264 -0.336 1.00 59.66 84 LEU A C 1
ATOM 657 O O . LEU A 1 84 ? 13.195 21.251 -0.024 1.00 59.66 84 LEU A O 1
ATOM 661 N N . ASP A 1 85 ? 11.219 22.318 -0.148 1.00 63.66 85 ASP A N 1
ATOM 662 C CA . ASP A 1 85 ? 11.654 23.603 0.389 1.00 63.66 85 ASP A CA 1
ATOM 663 C C . ASP A 1 85 ? 11.779 23.572 1.930 1.00 63.66 85 ASP A C 1
ATOM 665 O O . ASP A 1 85 ? 12.184 24.566 2.527 1.00 63.66 85 ASP A O 1
ATOM 669 N N . ASN A 1 86 ? 11.437 22.449 2.589 1.00 59.50 86 ASN A N 1
ATOM 670 C CA . ASN A 1 86 ? 11.319 22.307 4.052 1.00 59.50 86 ASN A CA 1
ATOM 671 C C . ASN A 1 86 ? 10.436 23.393 4.712 1.00 59.50 86 ASN A C 1
ATOM 673 O O . ASN A 1 86 ? 10.612 23.719 5.885 1.00 59.50 86 ASN A O 1
ATOM 677 N N . THR A 1 87 ? 9.497 23.977 3.960 1.00 54.56 87 THR A N 1
ATOM 678 C CA . THR A 1 87 ? 8.661 25.108 4.396 1.00 54.56 87 THR A CA 1
ATOM 679 C C . THR A 1 87 ? 7.299 24.684 4.947 1.00 54.56 87 THR A C 1
ATOM 681 O O . THR A 1 87 ? 6.797 25.378 5.824 1.00 54.56 87 THR A O 1
ATOM 684 N N . ASP A 1 88 ? 6.756 23.521 4.553 1.00 51.84 88 ASP A N 1
ATOM 685 C CA . ASP A 1 88 ? 5.641 22.853 5.262 1.00 51.84 88 ASP A CA 1
ATOM 686 C C . ASP A 1 88 ? 6.170 21.680 6.087 1.00 51.84 88 ASP A C 1
ATOM 688 O O . ASP A 1 88 ? 5.693 20.542 6.027 1.00 51.84 88 ASP A O 1
ATOM 692 N N . ALA A 1 89 ? 7.148 21.976 6.932 1.00 50.47 89 ALA A N 1
ATOM 693 C CA . ALA A 1 89 ? 7.160 21.303 8.208 1.00 50.47 89 ALA A CA 1
ATOM 694 C C . ALA A 1 89 ? 5.993 21.887 9.018 1.00 50.47 89 ALA A C 1
ATOM 696 O O . ALA A 1 89 ? 6.176 22.794 9.829 1.00 50.47 89 ALA A O 1
ATOM 697 N N . GLU A 1 90 ? 4.792 21.301 8.909 1.00 54.06 90 GLU A N 1
ATOM 698 C CA . GLU A 1 90 ? 4.141 21.033 10.191 1.00 54.06 90 GLU A CA 1
ATOM 699 C C . GLU A 1 90 ? 5.231 20.380 11.022 1.00 54.06 90 GLU A C 1
ATOM 701 O O . GLU A 1 90 ? 5.760 19.345 10.593 1.00 54.06 90 GLU A O 1
ATOM 706 N N . SER A 1 91 ? 5.641 21.028 12.122 1.00 66.19 91 SER A N 1
ATOM 707 C CA . SER A 1 91 ? 6.622 20.416 13.006 1.00 66.19 91 SER A CA 1
ATOM 708 C C . SER A 1 91 ? 6.180 18.969 13.177 1.00 66.19 91 SER A C 1
ATOM 710 O O . SER A 1 91 ? 4.978 18.693 13.303 1.00 66.19 91 SER A O 1
ATOM 712 N N . ILE A 1 92 ? 7.120 18.031 13.116 1.00 65.75 92 ILE A N 1
ATOM 713 C CA . ILE A 1 92 ? 6.825 16.623 13.383 1.00 65.75 92 ILE A CA 1
ATOM 714 C C . ILE A 1 92 ? 5.962 16.523 14.657 1.00 65.75 92 ILE A C 1
ATOM 716 O O . ILE A 1 92 ? 5.054 15.698 14.715 1.00 65.75 92 ILE A O 1
ATOM 720 N N . ASP A 1 93 ? 6.148 17.451 15.598 1.00 73.19 93 ASP A N 1
ATOM 721 C CA . ASP A 1 93 ? 5.328 17.664 16.789 1.00 73.19 93 ASP A CA 1
ATOM 722 C C . ASP A 1 93 ? 3.857 18.010 16.503 1.00 73.19 93 ASP A C 1
ATOM 724 O O . ASP A 1 93 ? 2.982 17.352 17.052 1.00 73.19 93 ASP A O 1
ATOM 728 N N . ALA A 1 94 ? 3.551 18.955 15.608 1.00 81.25 94 ALA A N 1
ATOM 729 C CA . ALA A 1 94 ? 2.177 19.304 15.225 1.00 81.25 94 ALA A CA 1
ATOM 730 C C . ALA A 1 94 ? 1.455 18.125 14.546 1.00 81.25 94 ALA A C 1
ATOM 732 O O . ALA A 1 94 ? 0.294 17.824 14.838 1.00 81.25 94 ALA A O 1
ATOM 733 N N . THR A 1 95 ? 2.166 17.381 13.689 1.00 80.25 95 THR A N 1
ATOM 734 C CA . THR A 1 95 ? 1.617 16.154 13.089 1.00 80.25 95 THR A CA 1
ATOM 735 C C . THR A 1 95 ? 1.385 15.077 14.151 1.00 80.25 95 THR A C 1
ATOM 737 O O . THR A 1 95 ? 0.336 14.427 14.149 1.00 80.25 95 THR A O 1
ATOM 740 N N . ARG A 1 96 ? 2.333 14.887 15.081 1.00 82.31 96 ARG A N 1
ATOM 741 C CA . ARG A 1 96 ? 2.180 13.962 16.217 1.00 82.31 96 ARG A CA 1
ATOM 742 C C . ARG A 1 96 ? 0.982 14.351 17.075 1.00 82.31 96 ARG A C 1
ATOM 744 O O . ARG A 1 96 ? 0.169 13.487 17.383 1.00 82.31 96 ARG A O 1
ATOM 751 N N . GLU A 1 97 ? 0.827 15.627 17.400 1.00 86.75 97 GLU A N 1
ATOM 752 C CA . GLU A 1 97 ? -0.277 16.139 18.206 1.00 86.75 97 GLU A CA 1
ATOM 753 C C . GLU A 1 97 ? -1.628 15.906 17.525 1.00 86.75 97 GLU A C 1
ATOM 755 O O . GLU A 1 97 ? -2.566 15.413 18.153 1.00 86.75 97 GLU A O 1
ATOM 760 N N . ARG A 1 98 ? -1.726 16.133 16.210 1.00 86.94 98 ARG A N 1
ATOM 761 C CA . ARG A 1 98 ? -2.929 15.800 15.432 1.00 86.94 98 ARG A CA 1
ATOM 762 C C . ARG A 1 98 ? -3.260 14.305 15.481 1.00 86.94 98 ARG A C 1
ATOM 764 O O . ARG A 1 98 ? -4.425 13.932 15.609 1.00 86.94 98 ARG A O 1
ATOM 771 N N . VAL A 1 99 ? -2.254 13.435 15.375 1.00 87.50 99 VAL A N 1
ATOM 772 C CA . VAL A 1 99 ? -2.444 11.976 15.476 1.00 87.50 99 VAL A CA 1
ATOM 773 C C . VAL A 1 99 ? -2.905 11.580 16.883 1.00 87.50 99 VAL A C 1
ATOM 775 O O . VAL A 1 99 ? -3.800 10.745 17.023 1.00 87.50 99 VAL A O 1
ATOM 778 N N . LEU A 1 100 ? -2.327 12.183 17.923 1.00 88.00 100 LEU A N 1
ATOM 779 C CA . LEU A 1 100 ? -2.643 11.910 19.329 1.00 88.00 100 LEU A CA 1
ATOM 780 C C . LEU A 1 100 ? -4.008 12.464 19.765 1.00 88.00 100 LEU A C 1
ATOM 782 O O . LEU A 1 100 ? -4.658 11.862 20.613 1.00 88.00 100 LEU A O 1
ATOM 786 N N . SER A 1 101 ? -4.466 13.561 19.165 1.00 90.00 101 SER A N 1
ATOM 787 C CA . SER A 1 101 ? -5.762 14.184 19.469 1.00 90.00 101 SER A CA 1
ATOM 788 C C . SER A 1 101 ? -6.920 13.643 18.627 1.00 90.00 101 SER A C 1
ATOM 790 O O . SER A 1 101 ? -8.079 13.806 18.993 1.00 90.00 101 SER A O 1
ATOM 792 N N . SER A 1 102 ? -6.651 12.979 17.498 1.00 91.44 102 SER A N 1
ATOM 793 C CA . SER A 1 102 ? -7.723 12.501 16.622 1.00 91.44 102 SER A CA 1
ATOM 794 C C . SER A 1 102 ? -8.495 11.325 17.224 1.00 91.44 102 SER A C 1
ATOM 796 O O . SER A 1 102 ? -7.909 10.330 17.641 1.00 91.44 102 SER A O 1
ATOM 798 N N . GLU A 1 103 ? -9.822 11.388 17.175 1.00 89.88 103 GLU A N 1
ATOM 799 C CA . GLU A 1 103 ? -10.715 10.288 17.570 1.00 89.88 103 GLU A CA 1
ATOM 800 C C . GLU A 1 103 ? -11.125 9.399 16.388 1.00 89.88 103 GLU A C 1
ATOM 802 O O . GLU A 1 103 ? -11.887 8.443 16.531 1.00 89.88 103 GLU A O 1
ATOM 807 N N . ARG A 1 104 ? -10.649 9.703 15.172 1.00 85.94 104 ARG A N 1
ATOM 808 C CA . ARG A 1 104 ? -11.024 8.902 14.003 1.00 85.94 104 ARG A CA 1
ATOM 809 C C . ARG A 1 104 ? -10.378 7.526 14.119 1.00 85.94 104 ARG A C 1
ATOM 811 O O . ARG A 1 104 ? -9.176 7.423 14.360 1.00 85.94 104 ARG A O 1
ATOM 818 N N . SER A 1 105 ? -11.159 6.493 13.816 1.00 82.25 105 SER A N 1
ATOM 819 C CA . SER A 1 105 ? -10.763 5.082 13.923 1.00 82.25 105 SER A CA 1
ATOM 820 C C . SER A 1 105 ? -9.361 4.786 13.387 1.00 82.25 105 SER A C 1
ATOM 822 O O . SER A 1 105 ? -8.570 4.185 14.094 1.00 82.25 105 SER A O 1
ATOM 824 N N . LYS A 1 106 ? -9.001 5.285 12.197 1.00 85.31 106 LYS A N 1
ATOM 825 C CA . LYS A 1 106 ? -7.667 5.059 11.609 1.00 85.31 106 LYS A CA 1
ATOM 826 C C . LYS A 1 106 ? -6.517 5.608 12.453 1.00 85.31 106 LYS A C 1
ATOM 828 O O . LYS A 1 106 ? -5.495 4.945 12.584 1.00 85.31 106 LYS A O 1
ATOM 833 N N . PHE A 1 107 ? -6.666 6.809 13.014 1.00 88.25 107 PHE A N 1
ATOM 834 C CA . PHE A 1 107 ? -5.631 7.393 13.871 1.00 88.25 107 PHE A CA 1
ATOM 835 C C . PHE A 1 107 ? -5.540 6.646 15.198 1.00 88.25 107 PHE A C 1
ATOM 837 O O . PHE A 1 107 ? -4.431 6.393 15.662 1.00 88.25 107 PHE A O 1
ATOM 844 N N . VAL A 1 108 ? -6.687 6.243 15.756 1.00 87.31 108 VAL A N 1
ATOM 845 C CA . VAL A 1 108 ? -6.749 5.417 16.966 1.00 87.31 108 VAL A CA 1
ATOM 846 C C . VAL A 1 108 ? -6.034 4.087 16.723 1.00 87.31 108 VAL A C 1
ATOM 848 O O . VAL A 1 108 ? -5.028 3.839 17.370 1.00 87.31 108 VAL A O 1
ATOM 851 N N . THR A 1 109 ? -6.442 3.297 15.726 1.00 84.94 109 THR A N 1
ATOM 852 C CA . THR A 1 109 ? -5.804 2.015 15.381 1.00 84.94 109 THR A CA 1
ATOM 853 C C . THR A 1 109 ? -4.307 2.172 15.101 1.00 84.94 109 THR A C 1
ATOM 855 O O . THR A 1 109 ? -3.491 1.386 15.584 1.00 84.94 109 THR A O 1
ATOM 858 N N . TYR A 1 110 ? -3.911 3.211 14.359 1.00 87.75 110 TYR A N 1
ATOM 859 C CA . TYR A 1 110 ? -2.503 3.453 14.063 1.00 87.75 110 TYR A CA 1
ATOM 860 C C . TYR A 1 110 ? -1.684 3.734 15.329 1.00 87.75 110 TYR A C 1
ATOM 862 O O . TYR A 1 110 ? -0.600 3.174 15.473 1.00 87.75 110 TYR A O 1
ATOM 870 N N . ARG A 1 111 ? -2.176 4.570 16.253 1.00 88.75 111 ARG A N 1
ATOM 871 C CA . ARG A 1 111 ? -1.432 4.941 17.468 1.00 88.75 111 ARG A CA 1
ATOM 872 C C . ARG A 1 111 ? -1.568 3.938 18.611 1.00 88.75 111 ARG A C 1
ATOM 874 O O . ARG A 1 111 ? -0.733 3.958 19.494 1.00 88.75 111 ARG A O 1
ATOM 881 N N . THR A 1 112 ? -2.605 3.108 18.661 1.00 83.62 112 THR A N 1
ATOM 882 C CA . THR A 1 112 ? -2.771 2.148 19.764 1.00 83.62 112 THR A CA 1
ATOM 883 C C . THR A 1 112 ? -2.206 0.783 19.422 1.00 83.62 112 THR A C 1
ATOM 885 O O . THR A 1 112 ? -1.597 0.156 20.277 1.00 83.62 112 THR A O 1
ATOM 888 N N . MET A 1 113 ? -2.366 0.339 18.174 1.00 79.31 113 MET A N 1
ATOM 889 C CA . MET A 1 113 ? -1.964 -1.000 17.757 1.00 79.31 113 MET A CA 1
ATOM 890 C C . MET A 1 113 ? -0.705 -0.986 16.890 1.00 79.31 113 MET A C 1
ATOM 892 O O . MET A 1 113 ? 0.211 -1.767 17.115 1.00 79.31 113 MET A O 1
ATOM 896 N N . MET A 1 114 ? -0.637 -0.128 15.868 1.00 83.62 114 MET A N 1
ATOM 897 C CA . MET A 1 114 ? 0.410 -0.267 14.843 1.00 83.62 114 MET A CA 1
ATOM 898 C C . MET A 1 114 ? 1.720 0.448 15.181 1.00 83.62 114 MET A C 1
ATOM 900 O O . MET A 1 114 ? 2.792 -0.002 14.778 1.00 83.62 114 MET A O 1
ATOM 904 N N . ASN A 1 115 ? 1.643 1.613 15.825 1.00 86.12 115 ASN A N 1
ATOM 905 C CA . ASN A 1 115 ? 2.792 2.455 16.142 1.00 86.12 115 ASN A CA 1
ATOM 906 C C . ASN A 1 115 ? 2.587 3.297 17.416 1.00 86.12 115 ASN A C 1
ATOM 908 O O . ASN A 1 115 ? 2.508 4.526 17.320 1.00 86.12 115 ASN A O 1
ATOM 912 N N . PRO A 1 116 ? 2.549 2.672 18.607 1.00 85.50 116 PRO A N 1
ATOM 913 C CA . PRO A 1 116 ? 2.358 3.388 19.872 1.00 85.50 116 PRO A CA 1
ATOM 914 C C . PRO A 1 116 ? 3.413 4.446 20.174 1.00 85.50 116 PRO A C 1
ATOM 916 O O . PRO A 1 116 ? 3.092 5.537 20.634 1.00 85.50 116 PRO A O 1
ATOM 919 N N . ALA A 1 117 ? 4.672 4.172 19.836 1.00 84.94 117 ALA A N 1
ATOM 920 C CA . ALA A 1 117 ? 5.763 5.123 20.032 1.00 84.94 117 ALA A CA 1
ATOM 921 C C . ALA A 1 117 ? 5.754 6.280 19.007 1.00 84.94 117 ALA A C 1
ATOM 923 O O . ALA A 1 117 ? 6.518 7.243 19.134 1.00 84.94 117 ALA A O 1
ATOM 924 N N . LEU A 1 118 ? 4.914 6.188 17.967 1.00 85.62 118 LEU A N 1
ATOM 925 C CA . LEU A 1 118 ? 4.908 7.085 16.811 1.00 85.62 118 LEU A CA 1
ATOM 926 C C . LEU A 1 118 ? 6.314 7.266 16.210 1.00 85.62 118 LEU A C 1
ATOM 928 O O . LEU A 1 118 ? 6.698 8.363 15.813 1.00 85.62 118 LEU A O 1
ATOM 932 N N . THR A 1 119 ? 7.110 6.199 16.155 1.00 84.44 119 THR A N 1
ATOM 933 C CA . THR A 1 119 ? 8.475 6.223 15.612 1.00 84.44 119 THR A CA 1
ATOM 934 C C . THR A 1 119 ? 8.520 5.658 14.194 1.00 84.44 119 THR A C 1
ATOM 936 O O . THR A 1 119 ? 7.584 5.006 13.710 1.00 84.44 119 THR A O 1
ATOM 939 N N . THR A 1 120 ? 9.616 5.931 13.488 1.00 82.06 120 THR A N 1
ATOM 940 C CA . THR A 1 120 ? 9.898 5.301 12.197 1.00 82.06 120 THR A CA 1
ATOM 941 C C . THR A 1 120 ? 10.204 3.824 12.422 1.00 82.06 120 THR A C 1
ATOM 943 O O . THR A 1 120 ? 11.062 3.473 13.225 1.00 82.06 120 THR A O 1
ATOM 946 N N . HIS A 1 121 ? 9.498 2.943 11.711 1.00 83.00 121 HIS A N 1
ATOM 947 C CA . HIS A 1 121 ? 9.696 1.501 11.855 1.00 83.00 121 HIS A CA 1
ATOM 948 C C . HIS A 1 121 ? 11.023 1.072 11.194 1.00 83.00 121 HIS A C 1
ATOM 950 O O . HIS A 1 121 ? 11.256 1.482 10.052 1.00 83.00 121 HIS A O 1
ATOM 956 N N . PRO A 1 122 ? 11.846 0.206 11.823 1.00 81.12 122 PRO A N 1
ATOM 957 C CA . PRO A 1 122 ? 13.187 -0.155 11.331 1.00 81.12 122 PRO A CA 1
ATOM 958 C C . PRO A 1 122 ? 13.230 -0.679 9.889 1.00 81.12 122 PRO A C 1
ATOM 960 O O . PRO A 1 122 ? 14.177 -0.444 9.149 1.00 81.12 122 PRO A O 1
ATOM 963 N N . MET A 1 123 ? 12.160 -1.338 9.447 1.00 80.00 123 MET A N 1
ATOM 964 C CA . MET A 1 123 ? 12.001 -1.824 8.069 1.00 80.00 123 MET A CA 1
ATOM 965 C C . MET A 1 123 ? 12.158 -0.728 6.988 1.00 80.00 123 MET A C 1
ATOM 967 O O . MET A 1 123 ? 12.504 -1.037 5.847 1.00 80.00 123 MET A O 1
ATOM 971 N N . TYR A 1 124 ? 11.894 0.544 7.312 1.00 78.38 124 TYR A N 1
ATOM 972 C CA . TYR A 1 124 ? 12.082 1.653 6.369 1.00 78.38 124 TYR A CA 1
ATOM 973 C C . TYR A 1 124 ? 13.532 2.124 6.262 1.00 78.38 124 TYR A C 1
ATOM 975 O O . TYR A 1 124 ? 13.889 2.737 5.262 1.00 78.38 124 TYR A O 1
ATOM 983 N N . THR A 1 125 ? 14.358 1.838 7.266 1.00 79.12 125 THR A N 1
ATOM 984 C CA . THR A 1 125 ? 15.773 2.229 7.300 1.00 79.12 125 THR A CA 1
ATOM 985 C C . THR A 1 125 ? 16.709 1.073 6.965 1.00 79.12 125 THR A C 1
ATOM 987 O O . THR A 1 125 ? 17.851 1.309 6.592 1.00 79.12 125 THR A O 1
ATOM 990 N N . ASP A 1 126 ? 16.243 -0.171 7.082 1.00 78.19 126 ASP A N 1
ATOM 991 C CA . ASP A 1 126 ? 17.021 -1.367 6.766 1.00 78.19 126 ASP A CA 1
ATOM 992 C C . ASP A 1 126 ? 17.098 -1.595 5.241 1.00 78.19 126 ASP A C 1
ATOM 994 O O . ASP A 1 126 ? 16.071 -1.903 4.619 1.00 78.19 126 ASP A O 1
ATOM 998 N N . PRO A 1 127 ? 18.288 -1.483 4.614 1.00 83.69 127 PRO A N 1
ATOM 999 C CA . PRO A 1 127 ? 18.455 -1.659 3.173 1.00 83.69 127 PRO A CA 1
ATOM 1000 C C . PRO A 1 127 ? 18.267 -3.113 2.714 1.00 83.69 127 PRO A C 1
ATOM 1002 O O . PRO A 1 127 ? 17.983 -3.336 1.539 1.00 83.69 127 PRO A O 1
ATOM 1005 N N . THR A 1 128 ? 18.374 -4.096 3.614 1.00 84.12 128 THR A N 1
ATOM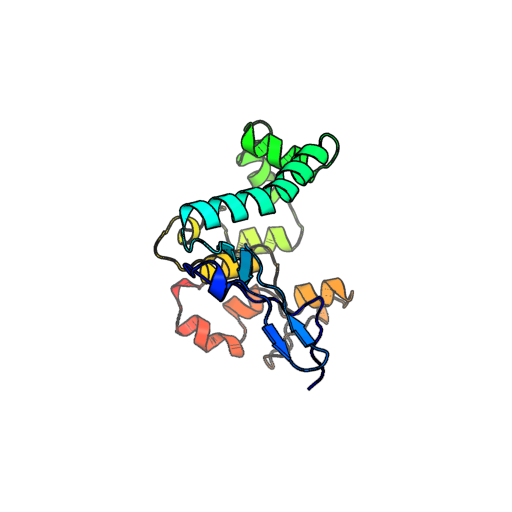 1006 C CA . THR A 1 128 ? 18.279 -5.531 3.290 1.00 84.12 128 THR A CA 1
ATOM 1007 C C . THR A 1 128 ? 16.841 -5.999 3.059 1.00 84.12 128 THR A C 1
ATOM 1009 O O . THR A 1 128 ? 16.600 -7.037 2.437 1.00 84.12 128 THR A O 1
ATOM 1012 N N . VAL A 1 129 ? 15.856 -5.221 3.516 1.00 78.19 129 VAL A N 1
ATOM 1013 C CA . VAL A 1 129 ? 14.443 -5.549 3.331 1.00 78.19 129 VAL A CA 1
ATOM 1014 C C . VAL A 1 129 ? 14.032 -5.351 1.873 1.00 78.19 129 VAL A C 1
ATOM 1016 O O . VAL A 1 129 ? 14.151 -4.265 1.308 1.00 78.19 129 VAL A O 1
ATOM 1019 N N . CYS A 1 130 ? 13.459 -6.393 1.265 1.00 82.44 130 CYS A N 1
ATOM 1020 C CA . CYS A 1 130 ? 12.919 -6.306 -0.089 1.00 82.44 130 CYS A CA 1
ATOM 1021 C C . CYS A 1 130 ? 11.795 -5.263 -0.197 1.00 82.44 130 CYS A C 1
ATOM 1023 O O . CYS A 1 130 ? 10.881 -5.215 0.629 1.00 82.44 130 CYS A O 1
ATOM 1025 N N . GLU A 1 131 ? 11.788 -4.516 -1.298 1.00 81.75 131 GLU A N 1
ATOM 1026 C CA . GLU A 1 131 ? 10.858 -3.403 -1.514 1.00 81.75 131 GLU A CA 1
ATOM 1027 C C . GLU A 1 131 ? 9.376 -3.808 -1.458 1.00 81.75 131 GLU A C 1
ATOM 1029 O O . GLU A 1 131 ? 8.538 -3.077 -0.930 1.00 81.75 131 GLU A O 1
ATOM 1034 N N . TYR A 1 132 ? 9.026 -5.007 -1.933 1.00 82.31 132 TYR A N 1
ATOM 1035 C CA . TYR A 1 132 ? 7.640 -5.479 -1.868 1.00 82.31 132 TYR A CA 1
ATOM 1036 C C . TYR A 1 132 ? 7.135 -5.628 -0.422 1.00 82.31 132 TYR A C 1
ATOM 1038 O O . TYR A 1 132 ? 5.960 -5.360 -0.167 1.00 82.31 132 TYR A O 1
ATOM 1046 N N . LYS A 1 133 ? 8.010 -5.996 0.529 1.00 80.44 133 LYS A N 1
ATOM 1047 C CA . LYS A 1 133 ? 7.667 -6.085 1.957 1.00 80.44 133 LYS A CA 1
ATOM 1048 C C . LYS A 1 133 ? 7.427 -4.694 2.532 1.00 80.44 133 LYS A C 1
ATOM 1050 O O . LYS A 1 133 ? 6.430 -4.498 3.225 1.00 80.44 133 LYS A O 1
ATOM 1055 N N . ARG A 1 134 ? 8.272 -3.716 2.166 1.00 80.50 134 ARG A N 1
ATOM 1056 C CA . ARG A 1 134 ? 8.079 -2.315 2.571 1.00 80.50 134 ARG A CA 1
ATOM 1057 C C . ARG A 1 134 ? 6.734 -1.787 2.103 1.00 80.50 134 ARG A C 1
ATOM 1059 O O . ARG A 1 134 ? 5.940 -1.321 2.911 1.00 80.50 134 ARG A O 1
ATOM 1066 N N . ARG A 1 135 ? 6.435 -1.961 0.814 1.00 83.19 135 ARG A N 1
ATOM 1067 C CA . ARG A 1 135 ? 5.156 -1.558 0.215 1.00 83.19 135 ARG A CA 1
ATOM 1068 C C . ARG A 1 135 ? 3.960 -2.236 0.881 1.00 83.19 135 ARG A C 1
ATOM 1070 O O . ARG A 1 135 ? 2.948 -1.573 1.092 1.00 83.19 135 ARG A O 1
ATOM 1077 N N . ALA A 1 136 ? 4.057 -3.527 1.198 1.00 83.19 136 ALA A N 1
ATOM 1078 C CA . ALA A 1 136 ? 2.986 -4.260 1.869 1.00 83.19 136 ALA A CA 1
ATOM 1079 C C . ALA A 1 136 ? 2.709 -3.707 3.276 1.00 83.19 136 ALA A C 1
ATOM 1081 O O . ALA A 1 136 ? 1.556 -3.404 3.584 1.00 83.19 136 ALA A O 1
ATOM 1082 N N . LEU A 1 137 ? 3.748 -3.492 4.093 1.00 83.69 137 LEU A N 1
ATOM 1083 C CA . LEU A 1 137 ? 3.577 -2.929 5.435 1.00 83.69 137 LEU A CA 1
ATOM 1084 C C . LEU A 1 137 ? 3.081 -1.479 5.385 1.00 83.69 137 LEU A C 1
ATOM 1086 O O . LEU A 1 137 ? 2.178 -1.129 6.139 1.00 83.69 137 LEU A O 1
ATOM 1090 N N . THR A 1 138 ? 3.607 -0.644 4.483 1.00 86.38 138 THR A N 1
ATOM 1091 C CA . THR A 1 138 ? 3.122 0.734 4.310 1.00 86.38 138 THR A CA 1
ATOM 1092 C C . THR A 1 138 ? 1.640 0.752 3.962 1.00 86.38 138 THR A C 1
ATOM 1094 O O . THR A 1 138 ? 0.870 1.477 4.584 1.00 86.38 138 THR A O 1
ATOM 1097 N N . LYS A 1 139 ? 1.214 -0.075 2.997 1.00 88.81 139 LYS A N 1
ATOM 1098 C CA . LYS A 1 139 ? -0.202 -0.199 2.634 1.00 88.81 139 LYS A CA 1
ATOM 1099 C C . LYS A 1 139 ? -1.049 -0.611 3.827 1.00 88.81 139 LYS A C 1
ATOM 1101 O O . LYS A 1 139 ? -2.096 -0.013 4.050 1.00 88.81 139 LYS A O 1
ATOM 1106 N N . PHE A 1 140 ? -0.584 -1.592 4.595 1.00 86.88 140 PHE A N 1
ATOM 1107 C CA . PHE A 1 140 ? -1.286 -2.049 5.783 1.00 8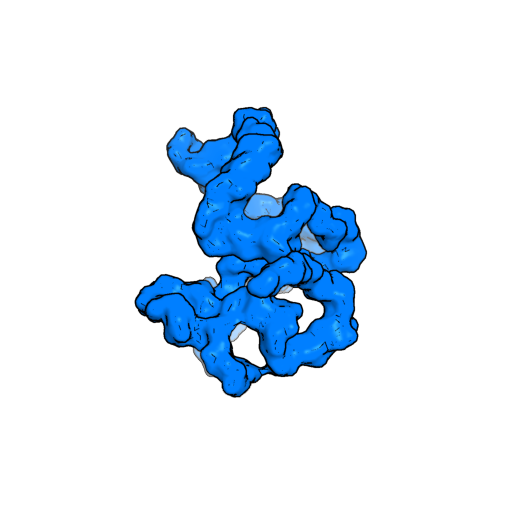6.88 140 PHE A CA 1
ATOM 1108 C C . PHE A 1 140 ? -1.431 -0.928 6.825 1.00 86.88 140 PHE A C 1
ATOM 1110 O O . PHE A 1 140 ? -2.539 -0.636 7.255 1.00 86.88 140 PHE A O 1
ATOM 1117 N N . ARG A 1 141 ? -0.342 -0.212 7.140 1.00 86.81 141 ARG A N 1
ATOM 1118 C CA . ARG A 1 141 ? -0.330 0.889 8.122 1.00 86.81 141 ARG A CA 1
ATOM 1119 C C . ARG A 1 141 ? -1.164 2.107 7.728 1.00 86.81 141 ARG A C 1
ATOM 1121 O O . ARG A 1 141 ? -1.563 2.876 8.593 1.00 86.81 141 ARG A O 1
ATOM 1128 N N . LEU A 1 142 ? -1.403 2.299 6.434 1.00 87.25 142 LEU A N 1
ATOM 1129 C CA . LEU A 1 142 ? -2.239 3.379 5.906 1.00 87.25 142 LEU A CA 1
ATOM 1130 C C . LEU A 1 142 ? -3.702 2.947 5.691 1.00 87.25 142 LEU A C 1
ATOM 1132 O O . LEU A 1 142 ? -4.470 3.680 5.060 1.00 87.25 142 LEU A O 1
ATOM 1136 N N . SER A 1 143 ? -4.084 1.752 6.158 1.00 88.06 143 SER A N 1
ATOM 1137 C CA . SER A 1 143 ? -5.376 1.109 5.877 1.00 88.06 143 SER A CA 1
ATOM 1138 C C . SER A 1 143 ? -5.706 1.118 4.373 1.00 88.06 143 SER A C 1
ATOM 1140 O O . SER A 1 143 ? -6.831 1.392 3.953 1.00 88.06 143 SER A O 1
ATOM 1142 N N . SER A 1 144 ? -4.689 0.880 3.537 1.00 89.81 144 SER A N 1
ATOM 1143 C CA . SER A 1 144 ? -4.758 0.746 2.076 1.00 89.81 144 SER A CA 1
ATOM 1144 C C . SER A 1 144 ? -4.761 -0.740 1.697 1.00 89.81 144 SER A C 1
ATOM 1146 O O . SER A 1 144 ? -3.902 -1.245 0.971 1.00 89.81 144 SER A O 1
ATOM 1148 N N . HIS A 1 145 ? -5.718 -1.467 2.265 1.00 89.69 145 HIS A N 1
ATOM 1149 C CA . HIS A 1 145 ? -5.861 -2.914 2.146 1.00 89.69 145 HIS A CA 1
ATOM 1150 C C . HIS A 1 145 ? -7.319 -3.305 1.908 1.00 89.69 145 HIS A C 1
ATOM 1152 O O . HIS A 1 145 ? -8.236 -2.510 2.105 1.00 89.69 145 HIS A O 1
ATOM 1158 N N . ASN A 1 146 ? -7.539 -4.572 1.571 1.00 91.69 146 ASN A N 1
ATOM 1159 C CA . ASN A 1 146 ? -8.854 -5.088 1.198 1.00 91.69 146 ASN A CA 1
ATOM 1160 C C . ASN A 1 146 ? -9.600 -5.798 2.343 1.00 91.69 146 ASN A C 1
ATOM 1162 O O . ASN A 1 146 ? -10.505 -6.585 2.074 1.00 91.69 146 ASN A O 1
ATOM 1166 N N . LEU A 1 147 ? -9.255 -5.548 3.609 1.00 93.12 147 LEU A N 1
ATOM 1167 C CA . LEU A 1 147 ? -10.041 -6.066 4.737 1.00 93.12 147 LEU A CA 1
ATOM 1168 C C . LEU A 1 147 ? -11.486 -5.542 4.686 1.00 93.12 147 LEU A C 1
ATOM 1170 O O . LEU A 1 147 ? -11.737 -4.449 4.161 1.00 93.12 147 LEU A O 1
ATOM 1174 N N . ALA A 1 148 ? -12.442 -6.311 5.215 1.00 94.38 148 ALA A N 1
ATOM 1175 C CA . ALA A 1 148 ? -13.861 -5.961 5.151 1.00 94.38 148 ALA A CA 1
ATOM 1176 C C . ALA A 1 148 ? -14.162 -4.601 5.799 1.00 94.38 148 ALA A C 1
ATOM 1178 O O . ALA A 1 148 ? -15.057 -3.900 5.323 1.00 94.38 148 ALA A O 1
ATOM 1179 N N . ILE A 1 149 ? -13.386 -4.172 6.804 1.00 92.62 149 ILE A N 1
ATOM 1180 C CA . ILE A 1 149 ? -13.538 -2.849 7.422 1.00 92.62 149 ILE A CA 1
ATOM 1181 C C . ILE A 1 149 ? -13.405 -1.695 6.414 1.00 92.62 149 ILE A C 1
ATOM 1183 O O . ILE A 1 149 ? -14.192 -0.743 6.478 1.00 92.62 149 ILE A O 1
ATOM 1187 N N . GLU A 1 150 ? -12.483 -1.805 5.450 1.00 92.88 150 GLU A N 1
ATOM 1188 C CA . GLU A 1 150 ? -12.243 -0.802 4.402 1.00 92.88 150 GLU A CA 1
ATOM 1189 C C . GLU A 1 150 ? -13.107 -1.050 3.163 1.00 92.88 150 GLU A C 1
ATOM 1191 O O . GLU A 1 150 ? -13.742 -0.116 2.675 1.00 92.88 150 GLU A O 1
ATOM 1196 N N . ARG A 1 151 ? -13.223 -2.300 2.688 1.00 93.75 151 ARG A N 1
ATOM 1197 C CA . ARG A 1 151 ? -14.105 -2.618 1.546 1.00 93.75 151 ARG A CA 1
ATOM 1198 C C . ARG A 1 151 ? -15.555 -2.237 1.838 1.00 93.75 151 ARG A C 1
ATOM 1200 O O . ARG A 1 151 ? -16.182 -1.535 1.049 1.00 93.75 151 ARG A O 1
ATOM 1207 N N . GLY A 1 152 ? -16.047 -2.633 3.012 1.00 92.50 152 GLY A N 1
ATOM 1208 C CA . GLY A 1 152 ? -17.387 -2.318 3.497 1.00 92.50 152 GLY A CA 1
ATOM 1209 C C . GLY A 1 152 ? -17.620 -0.818 3.673 1.00 92.50 152 GLY A C 1
ATOM 1210 O O . GLY A 1 152 ? -18.740 -0.336 3.542 1.00 92.50 152 GLY A O 1
ATOM 1211 N N . ARG A 1 153 ? -16.565 -0.036 3.931 1.00 89.38 153 ARG A N 1
ATOM 1212 C CA . ARG A 1 153 ? -16.66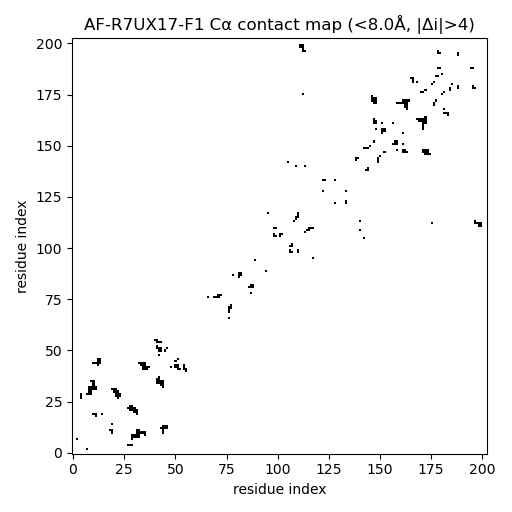8 1.425 3.985 1.00 89.38 153 ARG A CA 1
ATOM 1213 C C . ARG A 1 153 ? -16.988 2.011 2.611 1.00 89.38 153 ARG A C 1
ATOM 1215 O O . ARG A 1 153 ? -17.833 2.899 2.530 1.00 89.38 153 ARG A O 1
ATOM 1222 N N . TRP A 1 154 ? -16.334 1.534 1.551 1.00 88.06 154 TRP A N 1
ATOM 1223 C CA . TRP A 1 154 ? -16.573 2.012 0.183 1.00 88.06 154 TRP A CA 1
ATOM 1224 C C . TRP A 1 154 ? -17.968 1.641 -0.323 1.00 88.06 154 TRP A C 1
ATOM 1226 O O . TRP A 1 154 ? -18.607 2.450 -0.991 1.00 88.06 154 TRP A O 1
ATOM 1236 N N . SER A 1 155 ? -18.476 0.468 0.063 1.00 91.00 155 SER A N 1
ATOM 1237 C CA . SER A 1 155 ? -19.842 0.020 -0.238 1.00 91.00 155 SER A CA 1
ATOM 1238 C C . SER A 1 155 ? -20.909 0.542 0.732 1.00 91.00 155 SER A C 1
ATOM 1240 O O . SER A 1 155 ? -22.072 0.180 0.592 1.00 91.00 155 SER A O 1
ATOM 1242 N N . ARG A 1 156 ? -20.547 1.388 1.710 1.00 92.06 156 ARG A N 1
ATOM 1243 C CA . ARG A 1 156 ? -21.441 1.898 2.773 1.00 92.06 156 ARG A CA 1
ATOM 1244 C C . ARG A 1 156 ? -22.120 0.810 3.623 1.00 92.06 156 ARG A C 1
ATOM 1246 O O . ARG A 1 156 ? -23.138 1.069 4.254 1.00 92.06 156 ARG A O 1
ATOM 1253 N N . THR A 1 157 ? -21.525 -0.375 3.708 1.00 93.06 157 THR A N 1
ATOM 1254 C CA . THR A 1 157 ? -21.943 -1.443 4.622 1.00 93.06 157 THR A CA 1
ATOM 1255 C C . THR A 1 157 ? -21.773 -0.979 6.082 1.00 93.06 157 THR A C 1
ATOM 1257 O O . THR A 1 157 ? -20.704 -0.441 6.421 1.00 93.06 157 THR A O 1
ATOM 1260 N N . PRO A 1 158 ? -22.774 -1.153 6.965 1.00 94.81 158 PRO A N 1
ATOM 1261 C CA . PRO A 1 158 ? -22.670 -0.848 8.395 1.00 94.81 158 PRO A CA 1
ATOM 1262 C C . PRO A 1 158 ? -21.448 -1.501 9.049 1.00 94.81 158 PRO A C 1
ATOM 1264 O O . PRO A 1 158 ? -21.091 -2.621 8.707 1.00 94.81 158 PRO A O 1
ATOM 1267 N N . ARG A 1 159 ? -20.779 -0.819 9.999 1.00 92.12 159 ARG A N 1
ATOM 1268 C CA . ARG A 1 159 ? -19.511 -1.310 10.595 1.00 92.12 159 ARG A CA 1
ATOM 1269 C C . ARG A 1 159 ? -19.641 -2.722 11.184 1.00 92.12 159 ARG A C 1
ATOM 1271 O O . ARG A 1 159 ? -18.711 -3.504 11.027 1.00 92.12 159 ARG A O 1
ATOM 1278 N N . HIS A 1 160 ? -20.764 -3.025 11.834 1.00 93.94 160 HIS A N 1
ATOM 1279 C CA . HIS A 1 160 ? -21.017 -4.317 12.478 1.00 93.94 160 HIS A CA 1
ATOM 1280 C C . HIS A 1 160 ? -21.255 -5.465 11.481 1.00 93.94 160 HIS A C 1
ATOM 1282 O O . HIS A 1 160 ? -21.098 -6.619 11.849 1.00 93.94 160 HIS A O 1
ATOM 1288 N N . GLU A 1 161 ? -21.562 -5.163 10.217 1.00 95.12 161 GLU A N 1
ATOM 1289 C CA . GLU A 1 161 ? -21.742 -6.156 9.147 1.00 95.12 161 GLU A CA 1
ATOM 1290 C C . GLU A 1 161 ? -20.452 -6.406 8.345 1.00 95.12 161 GLU A C 1
ATOM 1292 O O . GLU A 1 161 ? -20.419 -7.232 7.434 1.00 95.12 161 GLU A O 1
ATOM 1297 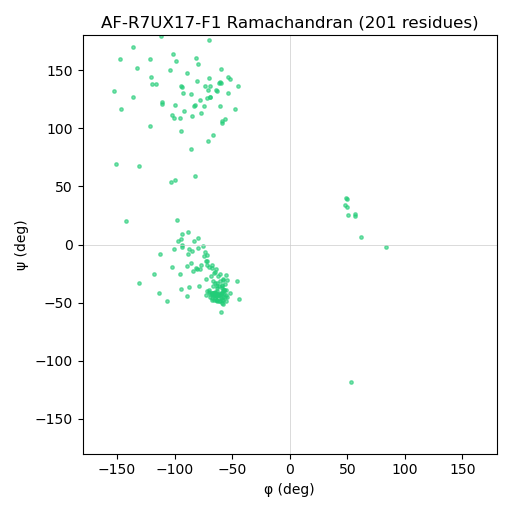N N . ARG A 1 162 ? -19.353 -5.703 8.655 1.00 95.19 162 ARG A N 1
ATOM 1298 C CA . ARG A 1 162 ? -18.065 -5.835 7.947 1.00 95.19 162 ARG A CA 1
ATOM 1299 C C . ARG A 1 162 ? -17.269 -7.030 8.465 1.00 95.19 162 ARG A C 1
ATOM 1301 O O . ARG A 1 162 ? -16.168 -6.877 8.987 1.00 95.19 162 ARG A O 1
ATOM 1308 N N . LEU A 1 163 ? -17.861 -8.208 8.359 1.00 95.88 163 LEU A N 1
ATOM 1309 C CA . LEU A 1 163 ? -17.401 -9.426 9.011 1.00 95.88 163 LEU A CA 1
ATOM 1310 C C . LEU A 1 163 ? -16.235 -10.094 8.278 1.00 95.88 163 LEU A C 1
ATOM 1312 O O . LEU A 1 163 ? -16.041 -9.927 7.072 1.00 95.88 163 LEU A O 1
ATOM 1316 N N . CYS A 1 164 ? -15.451 -10.862 9.029 1.00 95.25 164 CYS A N 1
ATOM 1317 C CA . CYS A 1 164 ? -14.405 -11.718 8.493 1.00 95.25 164 CYS A CA 1
ATOM 1318 C C . CYS A 1 164 ? -15.024 -12.946 7.838 1.00 95.25 164 CYS A C 1
ATOM 1320 O O . CYS A 1 164 ? -15.674 -13.746 8.498 1.00 95.25 164 CYS A O 1
ATOM 1322 N N . THR A 1 165 ? -14.788 -13.103 6.538 1.00 92.81 165 THR A N 1
ATOM 1323 C CA . THR A 1 165 ? -15.242 -14.267 5.761 1.00 92.81 165 THR A CA 1
ATOM 1324 C C . THR A 1 165 ? -14.278 -15.446 5.843 1.00 92.81 165 THR A C 1
ATOM 1326 O O . THR A 1 165 ? -14.558 -16.505 5.297 1.00 92.81 165 THR A O 1
ATOM 1329 N N . ASP A 1 166 ? -13.124 -15.248 6.482 1.00 90.44 166 ASP A N 1
ATOM 1330 C CA . ASP A 1 166 ? -12.023 -16.210 6.508 1.00 90.44 166 ASP A CA 1
ATOM 1331 C C . ASP A 1 166 ? -11.963 -17.018 7.818 1.00 90.44 166 ASP A C 1
ATOM 1333 O O . ASP A 1 166 ? -11.114 -17.899 7.957 1.00 90.44 166 ASP A O 1
ATOM 1337 N N . CYS A 1 167 ? -12.827 -16.714 8.794 1.00 91.69 167 CYS A N 1
ATOM 1338 C CA . CYS A 1 167 ? -12.936 -17.452 10.051 1.00 91.69 167 CYS A CA 1
ATOM 1339 C C . CYS A 1 167 ? -14.370 -17.469 10.588 1.00 91.69 167 CYS A C 1
ATOM 1341 O O . CYS A 1 167 ? -15.147 -16.557 10.317 1.00 91.69 167 CYS A O 1
ATOM 1343 N N . ASP A 1 168 ? -14.662 -18.425 11.468 1.00 92.81 168 ASP A N 1
ATOM 1344 C CA . ASP A 1 168 ? -16.007 -18.640 12.019 1.00 92.81 168 ASP A CA 1
ATOM 1345 C C . ASP A 1 168 ? -16.307 -17.823 13.289 1.00 92.81 168 ASP A C 1
ATOM 1347 O O . ASP A 1 168 ? -17.315 -18.039 13.954 1.00 92.81 168 ASP A O 1
ATOM 1351 N N . LEU A 1 169 ? -15.447 -16.860 13.648 1.00 92.12 169 LEU A N 1
ATOM 1352 C CA . LEU A 1 169 ? -15.631 -16.036 14.852 1.00 92.12 169 LEU A CA 1
ATOM 1353 C C . LEU A 1 169 ? -16.741 -14.987 14.721 1.00 92.12 169 LEU A C 1
ATOM 1355 O O . LEU A 1 169 ? -17.024 -14.287 15.690 1.00 92.12 169 LEU A O 1
ATOM 1359 N N . ASN A 1 170 ? -17.326 -14.835 13.527 1.00 92.94 170 ASN A N 1
ATOM 1360 C CA . ASN A 1 170 ? -18.345 -13.828 13.223 1.00 92.94 170 ASN A CA 1
ATOM 1361 C C . ASN A 1 170 ? -17.963 -12.412 13.709 1.00 92.94 170 ASN A C 1
ATOM 1363 O O . ASN A 1 170 ? -18.801 -11.629 14.154 1.00 92.94 170 ASN A O 1
ATOM 1367 N N . ALA A 1 171 ? -16.666 -12.107 13.661 1.00 93.81 171 ALA A N 1
ATOM 1368 C CA . ALA A 1 171 ? -16.087 -10.856 14.126 1.00 93.81 171 ALA A CA 1
ATOM 1369 C C . ALA A 1 171 ? -15.850 -9.904 12.950 1.00 93.81 171 ALA A C 1
ATOM 1371 O O . ALA A 1 171 ? -15.723 -10.328 11.798 1.00 93.81 171 ALA A O 1
ATOM 1372 N N . ILE A 1 172 ? -15.755 -8.607 13.239 1.00 94.50 172 ILE A N 1
ATOM 1373 C CA . ILE A 1 172 ? -15.427 -7.597 12.231 1.00 94.50 172 ILE A CA 1
ATOM 1374 C C . ILE A 1 172 ? -14.007 -7.845 11.702 1.00 94.50 172 ILE A C 1
ATOM 1376 O O . ILE A 1 172 ? -13.079 -8.053 12.477 1.00 94.50 172 ILE A O 1
ATOM 1380 N N . GLN A 1 173 ? -13.829 -7.814 10.379 1.00 93.75 173 GLN A N 1
ATOM 1381 C CA . GLN A 1 173 ? -12.514 -7.947 9.754 1.00 93.75 173 GLN A CA 1
ATOM 1382 C C . GLN A 1 173 ? -11.806 -6.596 9.680 1.00 93.75 173 GLN A C 1
ATOM 1384 O O . GLN A 1 173 ? -11.821 -5.924 8.642 1.00 93.75 173 GLN A O 1
ATOM 1389 N N . ASP A 1 174 ? -11.182 -6.210 10.782 1.00 90.88 174 ASP A N 1
ATOM 1390 C CA . ASP A 1 174 ? -10.230 -5.109 10.843 1.00 90.88 174 ASP A CA 1
ATOM 1391 C C . ASP A 1 174 ? -8.803 -5.602 11.110 1.00 90.88 174 ASP A C 1
ATOM 1393 O O . ASP A 1 174 ? -8.514 -6.804 11.150 1.00 90.88 174 ASP A O 1
ATOM 1397 N N . GLU A 1 175 ? -7.877 -4.652 11.165 1.00 88.94 175 GLU A N 1
ATOM 1398 C CA . GLU A 1 175 ? -6.455 -4.916 11.301 1.00 88.94 175 GLU A CA 1
ATOM 1399 C C . GLU A 1 175 ? -6.139 -5.660 12.610 1.00 88.94 175 GLU A C 1
ATOM 1401 O O . GLU A 1 175 ? -5.299 -6.559 12.602 1.00 88.94 175 GLU A O 1
ATOM 1406 N N . GLU A 1 176 ? -6.855 -5.356 13.696 1.00 86.25 176 GLU A N 1
ATOM 1407 C CA . GLU A 1 176 ? -6.727 -6.026 14.996 1.00 86.25 176 GLU A CA 1
ATOM 1408 C C . GLU A 1 176 ? -7.175 -7.485 14.925 1.00 86.25 176 GLU A C 1
ATOM 1410 O O . GLU A 1 176 ? -6.440 -8.390 15.335 1.00 86.25 176 GLU A O 1
ATOM 1415 N N . HIS A 1 177 ? -8.341 -7.738 14.324 1.00 89.81 177 HIS A N 1
ATOM 1416 C CA . HIS A 1 177 ? -8.815 -9.100 14.136 1.00 89.81 177 HIS A CA 1
ATOM 1417 C C . HIS A 1 177 ? -7.784 -9.951 13.385 1.00 89.81 177 HIS A C 1
ATOM 1419 O O . HIS A 1 177 ? -7.439 -11.041 13.838 1.00 89.81 177 HIS A O 1
ATOM 1425 N N . VAL A 1 178 ? -7.246 -9.464 12.264 1.00 88.25 178 VAL A N 1
ATOM 1426 C CA . VAL A 1 178 ? -6.271 -10.215 11.452 1.00 88.25 178 VAL A CA 1
ATOM 1427 C C . VAL A 1 178 ? -4.960 -10.453 12.209 1.00 88.25 178 VAL A C 1
ATOM 1429 O O . VAL A 1 178 ? -4.416 -11.563 12.169 1.00 88.25 178 VAL A O 1
ATOM 1432 N N . LEU A 1 179 ? -4.461 -9.434 12.910 1.00 82.62 179 LEU A N 1
ATOM 1433 C CA . LEU A 1 179 ? -3.149 -9.470 13.553 1.00 82.62 179 LEU A CA 1
ATOM 1434 C C . LEU A 1 179 ? -3.113 -10.178 14.899 1.00 82.62 179 LEU A C 1
ATOM 1436 O O . LEU A 1 179 ? -2.029 -10.597 15.289 1.00 82.62 179 LEU A O 1
ATOM 1440 N N . SER A 1 180 ? -4.248 -10.345 15.577 1.00 81.81 180 SER A N 1
ATOM 1441 C CA . SER A 1 180 ? -4.229 -10.812 16.969 1.00 81.81 180 SER A CA 1
ATOM 1442 C C . SER A 1 180 ? -5.184 -11.967 17.241 1.00 81.81 180 SER A C 1
ATOM 1444 O O . SER A 1 180 ? -4.854 -12.862 18.013 1.00 81.81 180 SER A O 1
ATOM 1446 N N . VAL A 1 181 ? -6.334 -12.015 16.563 1.00 87.12 181 VAL A N 1
ATOM 1447 C CA . VAL A 1 181 ? -7.430 -12.920 16.953 1.00 87.12 181 VAL A CA 1
ATOM 1448 C C . VAL A 1 181 ? -7.686 -14.008 15.913 1.00 87.12 181 VAL A C 1
ATOM 1450 O O . VAL A 1 181 ? -7.871 -15.174 16.249 1.00 87.12 181 VAL A O 1
ATOM 1453 N N . CYS A 1 182 ? -7.661 -13.661 14.628 1.00 91.88 182 CYS A N 1
ATOM 1454 C CA . CYS A 1 182 ? -8.194 -14.493 13.558 1.00 91.88 182 CYS A CA 1
ATOM 1455 C C . CYS A 1 182 ? -7.473 -15.852 13.474 1.00 91.88 182 CYS A C 1
ATOM 1457 O O . CYS A 1 182 ? -6.265 -15.868 13.204 1.00 91.88 182 CYS A O 1
ATOM 1459 N N . PRO A 1 183 ? -8.172 -16.989 13.647 1.00 91.00 183 PRO A N 1
ATOM 1460 C CA . PRO A 1 183 ? -7.571 -18.323 13.592 1.00 91.00 183 PRO A CA 1
ATOM 1461 C C . PRO A 1 183 ? -6.894 -18.604 12.250 1.00 91.00 183 PRO A C 1
ATOM 1463 O O . PRO A 1 183 ? -5.823 -19.203 12.188 1.00 91.00 183 PRO A O 1
ATOM 1466 N N . ARG A 1 184 ? -7.461 -18.081 11.157 1.00 89.12 184 ARG A N 1
ATOM 1467 C CA . ARG A 1 184 ? -6.927 -18.275 9.806 1.00 89.12 184 ARG A CA 1
ATOM 1468 C C . ARG A 1 184 ? -5.512 -17.731 9.624 1.00 89.12 184 ARG A C 1
ATOM 1470 O O . ARG A 1 184 ? -4.745 -18.284 8.831 1.00 89.12 184 ARG A O 1
ATOM 1477 N N . PHE A 1 185 ? -5.181 -16.667 10.352 1.00 84.62 185 PHE A N 1
ATOM 1478 C CA . PHE A 1 185 ? -3.875 -16.012 10.324 1.00 84.62 185 PHE A CA 1
ATOM 1479 C C . PHE A 1 185 ? -2.955 -16.477 11.462 1.00 84.62 185 PHE A C 1
ATOM 1481 O O . PHE A 1 185 ? -1.824 -16.005 11.552 1.00 84.62 185 PHE A O 1
ATOM 1488 N N . GLN A 1 186 ? -3.381 -17.438 12.294 1.00 84.62 186 GLN A N 1
ATOM 1489 C CA . GLN A 1 186 ? -2.586 -17.9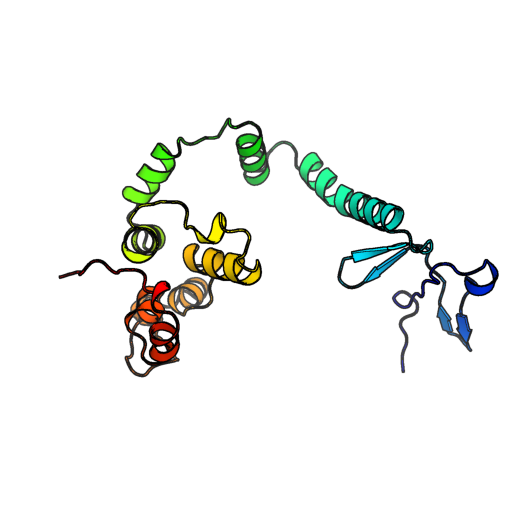48 13.414 1.00 84.62 186 GLN A CA 1
ATOM 1490 C C . GLN A 1 186 ? -1.222 -18.473 12.960 1.00 84.62 186 GLN A C 1
ATOM 1492 O O . GLN A 1 186 ? -0.210 -18.098 13.538 1.00 84.62 186 GLN A O 1
ATOM 1497 N N . ILE A 1 187 ? -1.179 -19.252 11.874 1.00 84.06 187 ILE A N 1
ATOM 1498 C CA . ILE A 1 187 ? 0.071 -19.806 11.323 1.00 84.06 187 ILE A CA 1
ATOM 1499 C C . ILE A 1 187 ? 1.070 -18.692 10.978 1.00 84.06 187 ILE A C 1
ATOM 1501 O O . ILE A 1 187 ? 2.265 -18.826 11.229 1.00 84.06 187 ILE A O 1
ATOM 1505 N N . ILE A 1 188 ? 0.590 -17.571 10.432 1.00 79.31 188 ILE A N 1
ATOM 1506 C CA . ILE A 1 188 ? 1.445 -16.433 10.076 1.00 79.31 188 ILE A CA 1
ATOM 1507 C C . ILE A 1 188 ? 2.010 -15.779 11.342 1.00 79.31 188 ILE A C 1
ATOM 1509 O O . ILE A 1 188 ? 3.201 -15.480 11.373 1.00 79.31 188 ILE A O 1
ATOM 1513 N N . ARG A 1 189 ? 1.198 -15.621 12.396 1.00 78.75 189 ARG A N 1
ATOM 1514 C CA . ARG A 1 189 ? 1.647 -15.080 13.693 1.00 78.75 189 ARG A CA 1
ATOM 1515 C C . ARG A 1 189 ? 2.682 -15.981 14.359 1.00 78.75 189 ARG A C 1
ATOM 1517 O O . ARG A 1 189 ? 3.687 -15.493 14.863 1.00 78.75 189 ARG A O 1
ATOM 1524 N N . THR A 1 190 ? 2.470 -17.295 14.308 1.00 79.38 190 THR A N 1
ATOM 1525 C CA . THR A 1 190 ? 3.403 -18.281 14.865 1.00 79.38 190 THR A CA 1
ATOM 1526 C C . THR A 1 190 ? 4.734 -18.295 14.110 1.00 79.38 190 THR A C 1
ATOM 1528 O O . THR A 1 190 ? 5.787 -18.340 14.738 1.00 79.38 190 THR A O 1
ATOM 1531 N N . ASN A 1 191 ? 4.708 -18.207 12.777 1.00 76.75 191 ASN A N 1
ATOM 1532 C CA . ASN A 1 191 ? 5.921 -18.231 11.953 1.00 76.75 191 ASN A CA 1
ATOM 1533 C C . ASN A 1 191 ? 6.676 -16.893 11.936 1.00 76.75 191 ASN A C 1
ATOM 1535 O O . ASN A 1 191 ? 7.867 -16.858 11.625 1.00 76.75 191 ASN A O 1
ATOM 1539 N N . HIS A 1 192 ? 5.998 -15.791 12.257 1.00 67.12 192 HIS A N 1
ATOM 1540 C CA . HIS A 1 192 ? 6.570 -14.448 12.266 1.00 67.12 192 HIS A CA 1
ATOM 1541 C C . HIS A 1 192 ? 6.241 -13.708 13.573 1.00 67.12 192 HIS A C 1
ATOM 1543 O O . HIS A 1 192 ? 5.529 -12.703 13.547 1.00 67.12 192 HIS A O 1
ATOM 1549 N N . PRO A 1 193 ? 6.797 -14.150 14.718 1.00 59.09 193 PRO A N 1
ATOM 1550 C CA . PRO A 1 193 ? 6.505 -13.560 16.026 1.00 59.09 193 PRO A CA 1
ATOM 1551 C C . PRO A 1 193 ? 6.968 -12.101 16.147 1.00 59.09 193 PRO A C 1
ATOM 1553 O O . PRO A 1 193 ? 6.436 -11.352 16.957 1.00 59.09 193 PRO A O 1
ATOM 1556 N N . SER A 1 194 ? 7.912 -11.657 15.309 1.00 52.84 194 SER A N 1
ATOM 1557 C CA . SER A 1 194 ? 8.339 -10.254 15.207 1.00 52.84 194 SER A CA 1
ATOM 1558 C C . SER A 1 194 ? 7.306 -9.326 14.552 1.00 52.84 194 SER A C 1
ATOM 1560 O O . SER A 1 194 ? 7.485 -8.112 14.570 1.00 52.84 194 SER A O 1
ATOM 1562 N N . VAL A 1 195 ? 6.231 -9.879 13.979 1.00 51.91 195 VAL A N 1
ATOM 1563 C CA . VAL A 1 195 ? 5.076 -9.137 13.444 1.00 51.91 195 VAL A CA 1
ATOM 1564 C C . VAL A 1 195 ? 3.954 -9.041 14.491 1.00 51.91 195 VAL A C 1
ATOM 1566 O O . VAL A 1 195 ? 2.896 -8.487 14.204 1.00 51.91 195 VAL A O 1
ATOM 1569 N N . ASN A 1 196 ? 4.173 -9.524 15.725 1.00 45.06 196 ASN A N 1
ATOM 1570 C CA . ASN A 1 196 ? 3.288 -9.216 16.845 1.00 45.06 196 ASN A CA 1
ATOM 1571 C C . ASN A 1 196 ? 3.396 -7.724 17.155 1.00 45.06 196 ASN A C 1
ATOM 1573 O O . ASN A 1 196 ? 4.263 -7.270 17.901 1.00 45.06 196 ASN A O 1
ATOM 1577 N N . PHE A 1 197 ? 2.490 -6.954 16.567 1.00 52.47 197 PHE A N 1
ATOM 1578 C CA . PHE A 1 197 ? 2.130 -5.650 17.082 1.00 52.47 197 PHE A CA 1
ATOM 1579 C C . PHE A 1 197 ? 1.671 -5.876 18.526 1.00 52.47 197 PHE A C 1
ATOM 1581 O O . PHE A 1 197 ? 0.645 -6.518 18.744 1.00 52.47 197 PHE A O 1
ATOM 1588 N N . HIS A 1 198 ? 2.468 -5.455 19.514 1.00 42.12 198 HIS A N 1
ATOM 1589 C CA . HIS A 1 198 ? 2.040 -5.490 20.909 1.00 42.12 198 HIS A CA 1
ATOM 1590 C C . HIS A 1 198 ? 0.773 -4.643 21.030 1.00 42.12 198 HIS A C 1
ATOM 1592 O O . HIS A 1 198 ? 0.834 -3.415 20.975 1.00 42.12 198 HIS A O 1
ATOM 1598 N N . LEU A 1 199 ? -0.371 -5.314 21.151 1.00 39.41 199 LEU A N 1
ATOM 1599 C CA . LEU A 1 199 ? -1.602 -4.685 21.586 1.00 39.41 199 LEU A CA 1
ATOM 1600 C C . LEU A 1 199 ? -1.427 -4.342 23.067 1.00 39.41 199 LEU A C 1
ATOM 1602 O O . LEU A 1 199 ? -1.042 -5.230 23.831 1.00 39.41 199 LEU A O 1
ATOM 1606 N N . PRO A 1 200 ? -1.660 -3.092 23.491 1.00 32.75 200 PRO A N 1
ATOM 1607 C CA . PRO A 1 200 ? -1.851 -2.835 24.905 1.00 32.75 200 PRO A CA 1
ATOM 1608 C C . PRO A 1 200 ? -3.058 -3.650 25.376 1.00 32.75 200 PRO A C 1
ATOM 1610 O O . PRO A 1 200 ? -4.059 -3.739 24.662 1.00 32.75 200 PRO A O 1
ATOM 1613 N N . ASP A 1 201 ? -2.947 -4.246 26.561 1.00 27.38 201 ASP A N 1
ATOM 1614 C CA . ASP A 1 201 ? -4.073 -4.898 27.218 1.00 27.38 201 ASP A CA 1
ATOM 1615 C C . ASP A 1 201 ? -5.176 -3.849 27.411 1.00 27.38 201 ASP A C 1
ATOM 1617 O O . ASP A 1 201 ? -5.053 -2.924 28.219 1.00 27.38 201 ASP A O 1
ATOM 1621 N N . PHE A 1 202 ? -6.238 -3.945 26.616 1.00 32.09 202 PHE A N 1
ATOM 1622 C CA . PHE A 1 202 ? -7.477 -3.241 26.897 1.00 32.09 202 PHE A CA 1
ATOM 1623 C C . PHE A 1 202 ? -8.251 -4.110 27.888 1.00 32.09 202 PHE A C 1
ATOM 1625 O O . PHE A 1 202 ? -8.519 -5.273 27.590 1.00 32.09 202 PHE A O 1
ATOM 1632 N N . LEU A 1 203 ? -8.517 -3.545 29.071 1.00 28.94 203 LEU A N 1
ATOM 1633 C CA . LEU A 1 203 ? -9.357 -4.116 30.132 1.00 28.94 203 LEU A CA 1
ATOM 1634 C C . LEU A 1 203 ? -10.606 -4.827 29.595 1.00 28.94 203 LEU A C 1
ATOM 1636 O O . LEU A 1 203 ? -11.289 -4.227 28.732 1.00 28.94 203 LEU A O 1
#

Solvent-accessible surface area (backbone atoms only — not comparable to full-atom values): 12155 Å² total; per-residue (Å²): 135,91,79,58,57,96,78,43,70,46,62,55,65,70,55,60,78,75,68,50,54,60,56,74,55,93,91,47,66,32,45,54,40,71,58,48,76,57,97,85,45,46,43,32,26,75,66,39,67,71,57,13,50,50,54,39,50,59,63,46,42,59,56,51,50,45,60,55,68,51,60,90,75,47,71,68,56,55,51,55,50,21,59,74,68,63,68,62,58,64,47,70,63,57,55,48,48,52,46,73,68,42,84,50,65,70,41,42,49,34,43,54,40,74,34,65,84,73,65,87,60,65,70,82,74,42,82,85,56,56,67,70,57,49,54,51,52,53,28,54,74,66,67,62,54,84,45,30,51,49,49,24,53,78,72,66,48,56,75,87,71,15,43,35,89,74,47,91,76,78,41,53,20,42,72,62,35,56,67,76,65,36,69,73,41,43,67,58,46,70,77,36,61,90,68,57,58,68,61,69,87,75,130

Nearest PDB structures (foldseek):
  8gh6-assembly1_A  TM=2.222E-01  e=1.162E+00  Bombyx mori

Mean predicted aligned error: 15.72 Å

Foldseek 3Di:
DDDDQVPAEAAAAPDDPVVQAWDDDDPHTHGYDQWDQD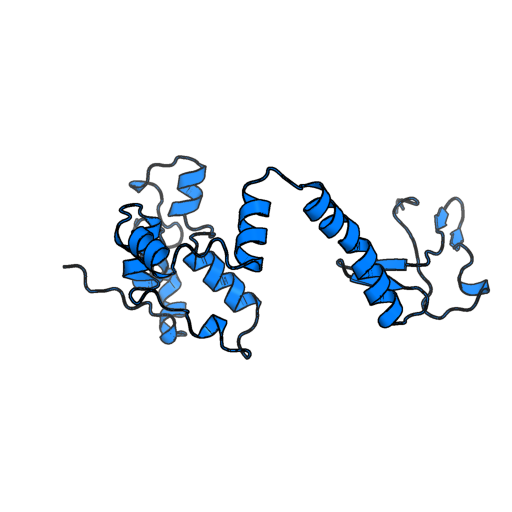PNFIAGSPRDPVVSVVVSVVVCVVVVVVLVVPPDDDPVNVVVVCVVVVNPPPPVVNVVVCLVPDPDPLSCCLCQFPNVVPDDDVLVVDPPRDPVVVVVSVCLNNVVDDQLCVVCVVVVNPQLCSADPQAPPRGHGDPCCLQPPGPSNVVVCVVCVVSRRDRDDDD

pLDDT: mean 80.44, std 14.51, range [27.38, 95.88]

Secondary structure (DSSP, 8-state):
----GGG--B--TT--TGGGS-EEETTEEEPB-SEEEETTEEEETT--HHHHHHHHHHHHHHHHHHHHHTTTT-HHHHHHHHHHTT-----HHHHHHHHHH--SHHHHHIIIII-TT-PPPGGGT-TTS-HHHHHHHHHHHTT-S--HHHHHHHTT--GGG-B-SSSTT--B-SHHIIIII-GGGHHHHHH-GGG--------